Protein AF-A0A956Z1H2-F1 (afdb_monomer)

Radius of gyration: 36.04 Å; Cα contacts (8 Å, |Δi|>4): 258; chains: 1; bounding box: 73×37×108 Å

Solvent-accessible surface area (backbone atoms only — not comparable to full-atom values): 14030 Å² total; per-residue (Å²): 133,57,74,64,59,53,51,44,50,52,55,48,50,52,50,50,52,51,49,53,53,49,46,52,49,52,50,50,54,51,54,49,53,53,50,51,50,49,53,50,49,42,52,53,49,50,50,52,50,59,72,59,38,48,78,48,77,54,76,46,96,95,53,78,76,47,82,44,73,41,69,52,72,61,74,73,61,85,54,89,66,65,45,44,40,30,34,37,52,57,102,65,72,42,82,69,47,63,20,71,95,42,75,89,58,88,68,69,85,50,56,70,61,53,51,49,58,60,73,46,81,88,71,75,72,57,81,43,78,47,79,33,77,56,96,89,40,50,26,44,32,38,39,36,49,48,74,55,94,94,46,43,33,33,42,37,31,35,34,68,38,54,66,58,53,50,52,50,50,52,48,50,51,51,46,52,50,50,48,51,52,50,51,53,49,45,54,53,49,43,53,54,47,49,55,64,67,46,49,62,53,52,51,53,54,51,52,54,51,50,36,68,75,66,71,44,65,84,66,72,82,86,73,99,66,70,88,46,76,65,41,50,51,48,53,54,52,46,56,63,58,74,111

Structure (mmCIF, N/CA/C/O backbone):
data_AF-A0A956Z1H2-F1
#
_entry.id   AF-A0A956Z1H2-F1
#
loop_
_atom_site.group_PDB
_atom_site.id
_atom_site.type_symbol
_atom_site.label_atom_id
_atom_site.label_alt_id
_atom_site.label_comp_id
_atom_site.label_asym_id
_atom_site.label_entity_id
_atom_site.label_seq_id
_atom_site.pdbx_PDB_ins_code
_atom_site.Cartn_x
_atom_site.Cartn_y
_atom_site.Cartn_z
_atom_site.occupancy
_atom_site.B_iso_or_equiv
_atom_site.auth_seq_id
_atom_site.auth_comp_id
_atom_site.auth_asym_id
_atom_site.auth_atom_id
_atom_site.pdbx_PDB_model_num
ATOM 1 N N . MET A 1 1 ? -12.823 -2.300 44.250 1.00 56.06 1 MET A N 1
ATOM 2 C CA . MET A 1 1 ? -13.496 -2.012 42.960 1.00 56.06 1 MET A CA 1
ATOM 3 C C . MET A 1 1 ? -14.914 -2.552 43.020 1.00 56.06 1 MET A C 1
ATOM 5 O O . MET A 1 1 ? -15.086 -3.667 43.495 1.00 56.06 1 MET A O 1
ATOM 9 N N . THR A 1 2 ? -15.917 -1.783 42.592 1.00 77.56 2 THR A N 1
ATOM 10 C CA . THR A 1 2 ? -17.311 -2.257 42.565 1.00 77.56 2 THR A CA 1
ATOM 11 C C . THR A 1 2 ? -17.504 -3.237 41.402 1.00 77.56 2 THR A C 1
ATOM 13 O O . THR A 1 2 ? -16.808 -3.151 40.389 1.00 77.56 2 THR A O 1
ATOM 16 N N . LEU A 1 3 ? -18.450 -4.176 41.512 1.00 72.25 3 LEU A N 1
ATOM 17 C CA . LEU A 1 3 ? -18.758 -5.137 40.437 1.00 72.25 3 LEU A CA 1
ATOM 18 C C . LEU A 1 3 ? -19.025 -4.421 39.094 1.00 72.25 3 LEU A C 1
ATOM 20 O O . LEU A 1 3 ? -18.610 -4.866 38.025 1.00 72.25 3 LEU A O 1
ATOM 24 N N . ARG A 1 4 ? -19.636 -3.234 39.193 1.00 71.38 4 ARG A N 1
ATOM 25 C CA . ARG A 1 4 ? -19.956 -2.319 38.095 1.00 71.38 4 ARG A CA 1
ATOM 26 C C . ARG A 1 4 ? -18.719 -1.876 37.311 1.00 71.38 4 ARG A C 1
ATOM 28 O O . ARG A 1 4 ? -18.712 -1.975 36.089 1.00 71.38 4 ARG A O 1
ATOM 35 N N . SER A 1 5 ? -17.666 -1.415 37.993 1.00 72.25 5 SER A N 1
ATOM 36 C CA . SER A 1 5 ? -16.444 -0.949 37.321 1.00 72.25 5 SER A CA 1
ATOM 37 C C . SER A 1 5 ? -15.698 -2.098 36.644 1.00 72.25 5 SER A C 1
ATOM 39 O O . SER A 1 5 ? -15.102 -1.906 35.590 1.00 72.25 5 SER A O 1
ATOM 41 N N . LYS A 1 6 ? -15.763 -3.303 37.227 1.00 81.25 6 LYS A N 1
ATOM 42 C CA . LYS A 1 6 ? -15.139 -4.505 36.666 1.00 81.25 6 LYS A CA 1
ATOM 43 C C . LYS A 1 6 ? -15.794 -4.895 35.336 1.00 81.25 6 LYS A C 1
ATOM 45 O O . LYS A 1 6 ? -15.082 -5.122 34.367 1.00 81.25 6 LYS A O 1
ATOM 50 N N . LEU A 1 7 ? -17.128 -4.890 35.265 1.00 80.00 7 LEU A N 1
ATOM 51 C CA . LEU A 1 7 ? -17.871 -5.174 34.029 1.00 80.00 7 LEU A CA 1
ATOM 52 C C . LEU A 1 7 ? -17.575 -4.144 32.931 1.00 80.00 7 LEU A C 1
ATOM 54 O O . LEU A 1 7 ? -17.239 -4.531 31.816 1.00 80.00 7 LEU A O 1
ATOM 58 N N . VAL A 1 8 ? -17.625 -2.844 33.249 1.00 83.19 8 VAL A N 1
ATOM 59 C CA . VAL A 1 8 ? -17.324 -1.774 32.276 1.00 83.19 8 VAL A CA 1
ATOM 60 C C . VAL A 1 8 ? -15.917 -1.935 31.694 1.00 83.19 8 VAL A C 1
ATOM 62 O O . VAL A 1 8 ? -15.740 -1.802 30.483 1.00 83.19 8 VAL A O 1
ATOM 65 N N . LEU A 1 9 ? -14.930 -2.249 32.541 1.00 84.31 9 LEU A N 1
ATOM 66 C CA . LEU A 1 9 ? -13.537 -2.409 32.127 1.00 84.31 9 LEU A CA 1
ATOM 67 C C . LEU A 1 9 ? -13.341 -3.648 31.243 1.00 84.31 9 LEU A C 1
ATOM 69 O O . LEU A 1 9 ? -12.683 -3.545 30.213 1.00 84.31 9 LEU A O 1
ATOM 73 N N . TRP A 1 10 ? -13.961 -4.783 31.584 1.00 87.75 10 TRP A N 1
ATOM 74 C CA . TRP A 1 10 ? -13.905 -5.995 30.756 1.00 87.75 10 TRP A CA 1
ATOM 75 C C . TRP A 1 10 ? -14.553 -5.798 29.384 1.00 87.75 10 TRP A C 1
ATOM 77 O O . TRP A 1 10 ? -13.929 -6.113 28.375 1.00 87.75 10 TRP A O 1
ATOM 87 N N . TYR A 1 11 ? -15.766 -5.238 29.325 1.00 87.00 11 TYR A N 1
ATOM 88 C CA . TYR A 1 11 ? -16.456 -5.028 28.048 1.00 87.00 11 TYR A CA 1
ATOM 89 C C . TYR A 1 11 ? -15.761 -3.983 27.173 1.00 87.00 11 TYR A C 1
ATOM 91 O O . TYR A 1 11 ? -15.594 -4.204 25.975 1.00 87.00 11 TYR A O 1
ATOM 99 N N . SER A 1 12 ? -15.298 -2.876 27.761 1.00 88.56 12 SER A N 1
ATOM 100 C CA . SER A 1 12 ? -14.571 -1.847 27.005 1.00 88.56 12 SER A CA 1
ATOM 101 C C . SER A 1 12 ? -13.202 -2.350 26.543 1.00 88.56 12 SER A C 1
ATOM 103 O O . SER A 1 12 ? -12.781 -2.036 25.435 1.00 88.56 12 SER A O 1
ATOM 105 N N . GLY A 1 13 ? -12.520 -3.159 27.362 1.00 91.12 13 GLY A N 1
ATOM 106 C CA . GLY A 1 13 ? -11.261 -3.803 26.988 1.00 91.12 13 GLY A CA 1
ATOM 107 C C . GLY A 1 13 ? -11.437 -4.804 25.847 1.00 91.12 13 GLY A C 1
ATOM 108 O O . GLY A 1 13 ? -10.674 -4.768 24.884 1.00 91.12 13 GLY A O 1
ATOM 109 N N . LEU A 1 14 ? -12.476 -5.644 25.911 1.00 93.75 14 LEU A N 1
ATOM 110 C CA . LEU A 1 14 ? -12.822 -6.580 24.840 1.00 93.75 14 LEU A CA 1
ATOM 111 C C . LEU A 1 14 ? -13.121 -5.839 23.530 1.00 93.75 14 LEU A C 1
ATOM 113 O O . LEU A 1 14 ? -12.560 -6.184 22.493 1.00 93.75 14 LEU A O 1
ATOM 117 N N . LEU A 1 15 ? -13.958 -4.797 23.582 1.00 94.56 15 LEU A N 1
ATOM 118 C CA . LEU A 1 15 ? -14.265 -3.975 22.413 1.00 94.56 15 LEU A CA 1
ATOM 119 C C . LEU A 1 15 ? -13.005 -3.311 21.850 1.00 94.56 15 LEU A C 1
ATOM 121 O O . LEU A 1 15 ? -12.780 -3.369 20.646 1.00 94.56 15 LEU A O 1
ATOM 125 N N . GLY A 1 16 ? -12.169 -2.719 22.707 1.00 95.81 16 GLY A N 1
ATOM 126 C CA . GLY A 1 16 ? -10.906 -2.108 22.295 1.00 95.81 16 GLY A CA 1
ATOM 127 C C . GLY A 1 16 ? -9.989 -3.103 21.583 1.00 95.81 16 GLY A C 1
ATOM 128 O O . GLY A 1 16 ? -9.445 -2.788 20.527 1.00 95.81 16 GLY A O 1
ATOM 129 N N . GLY A 1 17 ? -9.881 -4.330 22.100 1.00 97.19 17 GLY A N 1
ATOM 130 C CA . GLY A 1 17 ? -9.132 -5.408 21.452 1.00 97.19 17 GLY A CA 1
ATOM 131 C C . GLY A 1 17 ? -9.688 -5.776 20.074 1.00 97.19 17 GLY A C 1
ATOM 132 O O . GLY A 1 17 ? -8.929 -5.862 19.109 1.00 97.19 17 GLY A O 1
ATOM 133 N N . ILE A 1 18 ? -11.012 -5.928 19.957 1.00 97.25 18 ILE A N 1
ATOM 134 C CA . ILE A 1 18 ? -11.685 -6.216 18.680 1.00 97.25 18 ILE A CA 1
ATOM 135 C C . ILE A 1 18 ? -11.454 -5.085 17.672 1.00 97.25 18 ILE A C 1
ATOM 137 O O . ILE A 1 18 ? -11.153 -5.356 16.513 1.00 97.25 18 ILE A O 1
ATOM 141 N N . LEU A 1 19 ? -11.554 -3.826 18.104 1.00 97.50 19 LEU A N 1
ATOM 142 C CA . LEU A 1 19 ? -11.350 -2.657 17.250 1.00 97.50 19 LEU A CA 1
ATOM 143 C C . LEU A 1 19 ? -9.913 -2.554 16.734 1.00 97.50 19 LEU A C 1
ATOM 145 O O . LEU A 1 19 ? -9.719 -2.276 15.554 1.00 97.50 19 LEU A O 1
ATOM 149 N N . ILE A 1 20 ? -8.917 -2.813 17.585 1.00 98.00 20 ILE A N 1
ATOM 150 C CA . ILE A 1 20 ? -7.505 -2.822 17.178 1.00 98.00 20 ILE A CA 1
ATOM 151 C C . ILE A 1 20 ? -7.253 -3.932 16.156 1.00 98.00 20 ILE A C 1
ATOM 153 O O . ILE A 1 20 ? -6.635 -3.680 15.122 1.00 98.00 20 ILE A O 1
ATOM 157 N N . LEU A 1 21 ? -7.758 -5.142 16.417 1.00 98.19 21 LEU A N 1
ATOM 158 C CA . LEU A 1 21 ? -7.624 -6.270 15.497 1.00 98.19 21 LEU A CA 1
ATOM 159 C C . LEU A 1 21 ? -8.287 -5.952 14.155 1.00 98.19 21 LEU A C 1
ATOM 161 O O . LEU A 1 21 ? -7.656 -6.087 13.109 1.00 98.19 21 LEU A O 1
ATOM 165 N N . PHE A 1 22 ? -9.536 -5.487 14.183 1.00 97.94 22 PHE A N 1
ATOM 166 C CA . PHE A 1 22 ? -10.294 -5.160 12.981 1.00 97.94 22 PHE A CA 1
ATOM 167 C C . PHE A 1 22 ? -9.656 -4.011 12.193 1.00 97.94 22 PHE A C 1
ATOM 169 O O . PHE A 1 22 ? -9.481 -4.125 10.984 1.00 97.94 22 PHE A O 1
ATOM 176 N N . GLY A 1 23 ? -9.254 -2.928 12.863 1.00 97.88 23 GLY A N 1
ATOM 177 C CA . GLY A 1 23 ? -8.585 -1.790 12.235 1.00 97.88 23 GLY A CA 1
ATOM 178 C C . GLY A 1 23 ? -7.240 -2.171 11.616 1.00 97.88 23 GLY A C 1
ATOM 179 O O . GLY A 1 23 ? -6.954 -1.787 10.483 1.00 97.88 23 GLY A O 1
ATOM 180 N N . GLY A 1 24 ? -6.442 -2.981 12.318 1.00 98.12 24 GLY A N 1
ATOM 181 C CA . GLY A 1 24 ? -5.181 -3.512 11.800 1.00 98.12 24 GLY A CA 1
ATOM 182 C C . GLY A 1 24 ? -5.380 -4.416 10.582 1.00 98.12 24 GLY A C 1
ATOM 183 O O . GLY A 1 24 ? -4.691 -4.247 9.576 1.00 98.12 24 GLY A O 1
ATOM 184 N N . ALA A 1 25 ? -6.359 -5.325 10.636 1.00 98.12 25 ALA A N 1
ATOM 185 C CA . ALA A 1 25 ? -6.706 -6.198 9.517 1.00 98.12 25 ALA A CA 1
ATOM 186 C C . ALA A 1 25 ? -7.198 -5.395 8.304 1.00 98.12 25 ALA A C 1
ATOM 188 O O . ALA A 1 25 ? -6.710 -5.602 7.195 1.00 98.12 25 ALA A O 1
ATOM 189 N N . LEU A 1 26 ? -8.104 -4.435 8.513 1.00 97.12 26 LEU A N 1
ATOM 190 C CA . LEU A 1 26 ? -8.623 -3.564 7.460 1.00 97.12 26 LEU A CA 1
ATOM 191 C C . LEU A 1 26 ? -7.498 -2.771 6.783 1.00 97.12 26 LEU A C 1
ATOM 193 O O . LEU A 1 26 ? -7.420 -2.745 5.554 1.00 97.12 26 LEU A O 1
ATOM 197 N N . TYR A 1 27 ? -6.608 -2.163 7.571 1.00 97.69 27 TYR A N 1
ATOM 198 C CA . TYR A 1 27 ? -5.439 -1.451 7.056 1.00 97.69 27 TYR A CA 1
ATOM 199 C C . TYR A 1 27 ? -4.524 -2.374 6.242 1.00 97.69 27 TYR A C 1
ATOM 201 O O . TYR A 1 27 ? -4.168 -2.048 5.109 1.00 97.69 27 TYR A O 1
ATOM 209 N N . GLY A 1 28 ? -4.171 -3.536 6.801 1.00 97.50 28 GLY A N 1
ATOM 210 C CA . GLY A 1 28 ? -3.273 -4.498 6.168 1.00 97.50 28 GLY A CA 1
ATOM 211 C C . GLY A 1 28 ? -3.820 -5.028 4.846 1.00 97.50 28 GLY A C 1
ATOM 212 O O . GLY A 1 28 ? -3.126 -4.962 3.834 1.00 97.50 28 GLY A O 1
ATOM 213 N N . VAL A 1 29 ? -5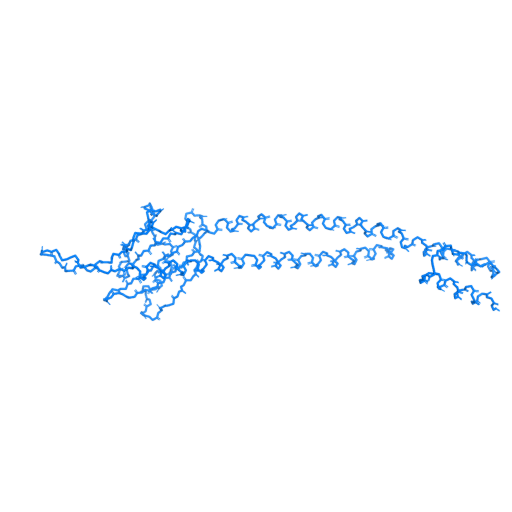.078 -5.480 4.831 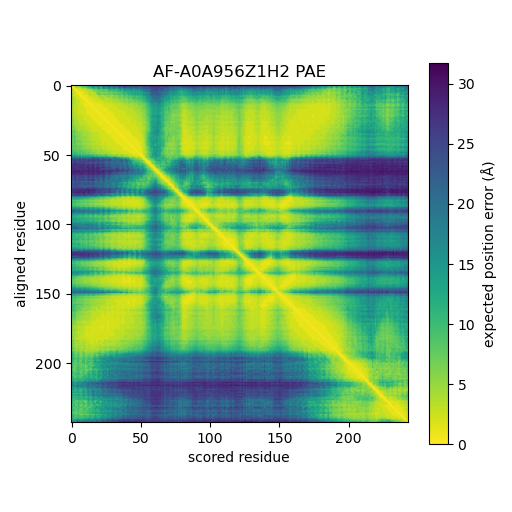1.00 98.00 29 VAL A N 1
ATOM 214 C CA . VAL A 1 29 ? -5.748 -5.996 3.626 1.00 98.00 29 VAL A CA 1
ATOM 215 C C . VAL A 1 29 ? -5.861 -4.916 2.556 1.00 98.00 29 VAL A C 1
ATOM 217 O O . VAL A 1 29 ? -5.561 -5.179 1.395 1.00 98.00 29 VAL A O 1
ATOM 220 N N . THR A 1 30 ? -6.236 -3.689 2.931 1.00 96.88 30 THR A N 1
ATOM 221 C CA . THR A 1 30 ? -6.356 -2.581 1.971 1.00 96.88 30 THR A CA 1
ATOM 222 C C . THR A 1 30 ? -5.002 -2.236 1.357 1.00 96.88 30 THR A C 1
ATOM 224 O O . THR A 1 30 ? -4.884 -2.129 0.138 1.00 96.88 30 THR A O 1
ATOM 227 N N . ARG A 1 31 ? -3.955 -2.099 2.182 1.00 95.75 31 ARG A N 1
ATOM 228 C CA . ARG A 1 31 ? -2.601 -1.793 1.701 1.00 95.75 31 ARG A CA 1
ATOM 229 C C . ARG A 1 31 ? -2.059 -2.909 0.810 1.00 95.75 31 ARG A C 1
ATOM 231 O O . ARG A 1 31 ? -1.483 -2.615 -0.232 1.00 95.75 31 ARG A O 1
ATOM 238 N N . TRP A 1 32 ? -2.278 -4.164 1.196 1.00 96.12 32 TRP A N 1
ATOM 239 C CA . TRP A 1 32 ? -1.907 -5.328 0.396 1.00 96.12 32 TRP A CA 1
ATOM 240 C C . TRP A 1 32 ? -2.623 -5.334 -0.961 1.00 96.12 32 TRP A C 1
ATOM 242 O O . TRP A 1 32 ? -1.968 -5.437 -1.992 1.00 96.12 32 TRP A O 1
ATOM 252 N N . ALA A 1 33 ? -3.941 -5.116 -0.988 1.00 96.50 33 ALA A N 1
ATOM 253 C CA . ALA A 1 33 ? -4.714 -5.067 -2.228 1.00 96.50 33 ALA A CA 1
ATOM 254 C C . ALA A 1 33 ? -4.248 -3.943 -3.172 1.00 96.50 33 ALA A C 1
ATOM 256 O O . ALA A 1 33 ? -4.142 -4.155 -4.381 1.00 96.50 33 ALA A O 1
ATOM 257 N N . LEU A 1 34 ? -3.927 -2.761 -2.630 1.00 94.75 34 LEU A N 1
ATOM 258 C CA . LEU A 1 34 ? -3.407 -1.636 -3.414 1.00 94.75 34 LEU A CA 1
ATOM 259 C C . LEU A 1 34 ? -2.033 -1.940 -4.025 1.00 94.75 34 LEU A C 1
ATOM 261 O O . LEU A 1 34 ? -1.823 -1.653 -5.201 1.00 94.75 34 LEU A O 1
ATOM 265 N N . ILE A 1 35 ? -1.118 -2.541 -3.258 1.00 94.00 35 ILE A N 1
ATOM 266 C CA . ILE A 1 35 ? 0.212 -2.922 -3.761 1.00 94.00 35 ILE A CA 1
ATOM 267 C C . ILE A 1 35 ? 0.085 -4.015 -4.825 1.00 94.00 35 ILE A C 1
ATOM 269 O O . ILE A 1 35 ? 0.668 -3.885 -5.893 1.00 94.00 35 ILE A O 1
ATOM 273 N N . ASN A 1 36 ? -0.748 -5.033 -4.601 1.00 95.62 36 ASN A N 1
ATOM 274 C CA . ASN A 1 36 ? -0.989 -6.076 -5.600 1.00 95.62 36 ASN A CA 1
ATOM 275 C C . ASN A 1 36 ? -1.586 -5.519 -6.901 1.00 95.62 36 ASN A C 1
ATOM 277 O O . ASN A 1 36 ? -1.250 -5.989 -7.987 1.00 95.62 36 ASN A O 1
ATOM 281 N N . THR A 1 37 ? -2.460 -4.514 -6.802 1.00 94.00 37 THR A N 1
ATOM 282 C CA . THR A 1 37 ? -3.019 -3.828 -7.976 1.00 94.00 37 THR A CA 1
ATOM 283 C C . THR A 1 37 ? -1.921 -3.104 -8.753 1.00 94.00 37 THR A C 1
ATOM 285 O O . THR A 1 37 ? -1.866 -3.204 -9.978 1.00 94.00 37 THR A O 1
ATOM 288 N N . VAL A 1 38 ? -1.018 -2.414 -8.049 1.00 93.19 38 VAL A N 1
ATOM 289 C CA . VAL A 1 38 ? 0.160 -1.779 -8.653 1.00 93.19 38 VAL A CA 1
ATOM 290 C C . VAL A 1 38 ? 1.056 -2.809 -9.332 1.00 93.19 38 VAL A C 1
ATOM 292 O O . VAL A 1 38 ? 1.392 -2.625 -10.497 1.00 93.19 38 VAL A O 1
ATOM 295 N N . ASP A 1 39 ? 1.402 -3.891 -8.641 1.00 94.94 39 ASP A N 1
ATOM 296 C CA . ASP A 1 39 ? 2.284 -4.935 -9.166 1.00 94.94 39 ASP A CA 1
ATOM 297 C C . ASP A 1 39 ? 1.709 -5.540 -10.448 1.00 94.94 39 ASP A C 1
ATOM 299 O O . ASP A 1 39 ? 2.402 -5.626 -11.458 1.00 94.94 39 ASP A O 1
ATOM 303 N N . THR A 1 40 ? 0.410 -5.854 -10.441 1.00 93.56 40 THR A N 1
ATOM 304 C CA . THR A 1 40 ? -0.304 -6.355 -11.625 1.00 93.56 40 THR A CA 1
ATOM 305 C C . THR A 1 40 ? -0.265 -5.335 -12.764 1.00 93.56 40 THR A C 1
ATOM 307 O O . THR A 1 40 ? 0.057 -5.686 -13.894 1.00 93.56 40 THR A O 1
ATOM 310 N N . THR A 1 41 ? -0.502 -4.054 -12.464 1.00 90.44 41 THR A N 1
ATOM 311 C CA . THR A 1 41 ? -0.463 -2.977 -13.466 1.00 90.44 41 THR A CA 1
ATOM 312 C C . THR A 1 41 ? 0.929 -2.833 -14.089 1.00 90.44 41 THR A C 1
ATOM 314 O O . THR A 1 41 ? 1.046 -2.635 -15.298 1.00 90.44 41 THR A O 1
ATOM 317 N N . LEU A 1 42 ? 1.996 -2.929 -13.288 1.00 91.62 42 LEU A N 1
ATOM 318 C CA . LEU A 1 42 ? 3.374 -2.861 -13.783 1.00 91.62 42 LEU A CA 1
ATOM 319 C C . LEU A 1 42 ? 3.694 -4.052 -14.692 1.00 91.62 42 LEU A C 1
ATOM 321 O O . LEU A 1 42 ? 4.249 -3.848 -15.771 1.00 91.62 42 LEU A O 1
ATOM 325 N N . ILE A 1 43 ? 3.307 -5.264 -14.284 1.00 92.38 43 ILE A N 1
ATOM 326 C CA . ILE A 1 43 ? 3.490 -6.499 -15.060 1.00 92.38 43 ILE A CA 1
ATOM 327 C C . ILE A 1 43 ? 2.772 -6.395 -16.407 1.00 92.38 43 ILE A C 1
ATOM 329 O O . ILE A 1 43 ? 3.411 -6.545 -17.447 1.00 92.38 43 ILE A O 1
ATOM 333 N N . GLU A 1 44 ? 1.484 -6.042 -16.401 1.00 89.12 44 GLU A N 1
ATOM 334 C CA . GLU A 1 44 ? 0.687 -5.862 -17.620 1.00 89.12 44 GLU A CA 1
ATOM 335 C C . GLU A 1 44 ? 1.269 -4.768 -18.525 1.00 89.12 44 GLU A C 1
ATOM 337 O O . GLU A 1 44 ? 1.331 -4.927 -19.745 1.00 89.12 44 GLU A O 1
ATOM 342 N N . THR A 1 45 ? 1.754 -3.666 -17.943 1.00 86.25 45 THR A N 1
ATOM 343 C CA . THR A 1 45 ? 2.398 -2.588 -18.708 1.00 86.25 45 THR A CA 1
ATOM 344 C C . THR A 1 45 ? 3.652 -3.100 -19.412 1.00 86.25 45 THR A C 1
ATOM 346 O O . THR A 1 45 ? 3.827 -2.856 -20.606 1.00 86.25 45 THR A O 1
ATOM 349 N N . VAL A 1 46 ? 4.517 -3.830 -18.704 1.00 87.94 46 VAL A N 1
ATOM 350 C CA . VAL A 1 46 ? 5.733 -4.405 -19.291 1.00 87.94 46 VAL A CA 1
ATOM 351 C C . VAL A 1 46 ? 5.395 -5.455 -20.349 1.00 87.94 46 VAL A C 1
ATOM 353 O O . VAL A 1 46 ? 6.025 -5.453 -21.405 1.00 87.94 46 VAL A O 1
ATOM 356 N N . ASP A 1 47 ? 4.383 -6.299 -20.129 1.00 88.50 47 ASP A N 1
ATOM 357 C CA . ASP A 1 47 ? 3.900 -7.257 -21.130 1.00 88.50 47 ASP A CA 1
ATOM 358 C C . ASP A 1 47 ? 3.483 -6.554 -22.424 1.00 88.50 47 ASP A C 1
ATOM 360 O O . ASP A 1 47 ? 3.919 -6.941 -23.508 1.00 88.50 47 ASP A O 1
ATOM 364 N N . VAL A 1 48 ? 2.697 -5.480 -22.326 1.00 82.56 48 VAL A N 1
ATOM 365 C CA . VAL A 1 48 ? 2.258 -4.696 -23.489 1.00 82.56 48 VAL A CA 1
ATOM 366 C C . VAL A 1 48 ? 3.439 -4.005 -24.176 1.00 82.56 48 VAL A C 1
ATOM 368 O O . VAL A 1 48 ? 3.491 -3.987 -25.409 1.00 82.56 48 VAL A O 1
ATOM 371 N N . VAL A 1 49 ? 4.397 -3.453 -23.419 1.00 81.56 49 VAL A N 1
ATOM 372 C CA . VAL A 1 49 ? 5.616 -2.836 -23.978 1.00 81.56 49 VAL A CA 1
ATOM 373 C C . VAL A 1 49 ? 6.429 -3.866 -24.757 1.00 81.56 49 VAL A C 1
ATOM 375 O O . VAL A 1 49 ? 6.832 -3.586 -25.884 1.00 81.56 49 VAL A O 1
ATOM 378 N N . LEU A 1 50 ? 6.640 -5.057 -24.195 1.00 83.69 50 LEU A N 1
ATOM 379 C CA . LEU A 1 50 ? 7.421 -6.113 -24.834 1.00 83.69 50 LEU A CA 1
ATOM 380 C C . LEU A 1 50 ? 6.703 -6.704 -26.052 1.00 83.69 50 LEU A C 1
ATOM 382 O O . LEU A 1 50 ? 7.331 -6.860 -27.097 1.00 83.69 50 LEU A O 1
ATOM 386 N N . GLN A 1 51 ? 5.395 -6.966 -25.970 1.00 81.62 51 GLN A N 1
ATOM 387 C CA . GLN A 1 51 ? 4.612 -7.519 -27.085 1.00 81.62 51 GLN A CA 1
ATOM 388 C C . GLN A 1 51 ? 4.509 -6.564 -28.282 1.00 81.62 51 GLN A C 1
ATOM 390 O O . GLN A 1 51 ? 4.481 -7.018 -29.423 1.00 81.62 51 GLN A O 1
ATOM 395 N N . ASN A 1 52 ? 4.465 -5.250 -28.034 1.00 74.25 52 ASN A N 1
ATOM 396 C CA . ASN A 1 52 ? 4.399 -4.232 -29.089 1.00 74.25 52 ASN A CA 1
ATOM 397 C C . ASN A 1 52 ? 5.772 -3.660 -29.475 1.00 74.25 52 ASN A C 1
ATOM 399 O O . ASN A 1 52 ? 5.853 -2.773 -30.327 1.00 74.25 52 ASN A O 1
ATOM 403 N N . SER A 1 53 ? 6.853 -4.141 -28.857 1.00 68.31 53 SER A N 1
ATOM 404 C CA . SER A 1 53 ? 8.213 -3.800 -29.267 1.00 68.31 53 SER A CA 1
ATOM 405 C C . SER A 1 53 ? 8.607 -4.593 -30.515 1.00 68.31 53 SER A C 1
ATOM 407 O O . SER A 1 53 ? 8.317 -5.781 -30.643 1.00 68.31 53 SER A O 1
ATOM 409 N N . GLY A 1 54 ? 9.269 -3.932 -31.464 1.00 57.69 54 GLY A N 1
ATOM 410 C CA . GLY A 1 54 ? 9.767 -4.562 -32.687 1.00 57.69 54 GLY A CA 1
ATOM 411 C C . GLY A 1 54 ? 11.143 -4.021 -33.051 1.00 57.69 54 GLY A C 1
ATOM 412 O O . GLY A 1 54 ? 11.428 -2.841 -32.842 1.00 57.69 54 GLY A O 1
ATOM 413 N N . ALA A 1 55 ? 12.029 -4.858 -33.593 1.00 50.72 55 ALA A N 1
ATOM 414 C CA . ALA A 1 55 ? 13.312 -4.372 -34.089 1.00 50.72 55 ALA A CA 1
ATOM 415 C C . ALA A 1 55 ? 13.213 -3.839 -35.511 1.00 50.72 55 ALA A C 1
ATOM 417 O O . ALA A 1 55 ? 12.505 -4.371 -36.365 1.00 50.72 55 ALA A O 1
ATOM 418 N N . TYR A 1 56 ? 13.992 -2.795 -35.760 1.00 45.78 56 TYR A N 1
ATOM 419 C CA . TYR A 1 56 ? 14.247 -2.272 -37.087 1.00 45.78 56 TYR A CA 1
ATOM 420 C C . TYR A 1 56 ? 15.754 -2.182 -37.270 1.00 45.78 56 TYR A C 1
ATOM 422 O O . TYR A 1 56 ? 16.499 -1.757 -36.387 1.00 45.78 56 TYR A O 1
ATOM 430 N N . ILE A 1 57 ? 16.213 -2.618 -38.433 1.00 42.47 57 ILE A N 1
ATOM 431 C CA . ILE A 1 57 ? 17.625 -2.582 -38.777 1.00 42.47 57 ILE A CA 1
ATOM 432 C C . ILE A 1 57 ? 17.900 -1.205 -39.374 1.00 42.47 57 ILE A C 1
ATOM 434 O O . ILE A 1 57 ? 17.401 -0.888 -40.456 1.00 42.47 57 ILE A O 1
ATOM 438 N N . ARG A 1 58 ? 18.699 -0.377 -38.691 1.00 41.28 58 ARG A N 1
ATOM 439 C CA . ARG A 1 58 ? 19.211 0.860 -39.288 1.00 41.28 58 ARG A CA 1
ATOM 440 C C . ARG A 1 58 ? 20.506 0.537 -40.026 1.00 41.28 58 ARG A C 1
ATOM 442 O O . ARG A 1 58 ? 21.598 0.724 -39.505 1.00 41.28 58 ARG A O 1
ATOM 449 N N . ALA A 1 59 ? 20.380 0.034 -41.250 1.00 38.25 59 ALA A N 1
ATOM 450 C CA . ALA A 1 59 ? 21.531 -0.118 -42.131 1.00 38.25 59 ALA A CA 1
ATOM 451 C C . ALA A 1 59 ? 21.962 1.273 -42.621 1.00 38.25 59 ALA A C 1
ATOM 453 O O . ALA A 1 59 ? 21.277 1.898 -43.432 1.00 38.25 59 ALA A O 1
ATOM 454 N N . GLN A 1 60 ? 23.077 1.780 -42.098 1.00 48.66 60 GLN A N 1
ATOM 455 C CA . GLN A 1 60 ? 23.699 3.010 -42.574 1.00 48.66 60 GLN A CA 1
ATOM 456 C C . GLN A 1 60 ? 24.900 2.624 -43.441 1.00 48.66 60 GLN A C 1
ATOM 458 O O . GLN A 1 60 ? 25.800 1.921 -42.986 1.00 48.66 60 GLN A O 1
ATOM 463 N N . PHE A 1 61 ? 24.889 3.029 -44.714 1.00 37.03 61 PHE A N 1
ATOM 464 C CA . PHE A 1 61 ? 25.974 2.725 -45.651 1.00 37.03 61 PHE A CA 1
ATOM 465 C C . PHE A 1 61 ? 27.320 3.196 -45.070 1.00 37.03 61 PHE A C 1
ATOM 467 O O . PHE A 1 61 ? 27.492 4.384 -44.807 1.00 37.03 61 PHE A O 1
ATOM 474 N N . GLY A 1 62 ? 28.258 2.264 -44.865 1.00 52.94 62 GLY A N 1
ATOM 475 C CA . GLY A 1 62 ? 29.603 2.542 -44.342 1.00 52.94 62 GLY A CA 1
ATOM 476 C C . GLY A 1 62 ? 29.777 2.448 -42.818 1.00 52.94 62 GLY A C 1
ATOM 477 O O . GLY A 1 62 ? 30.895 2.643 -42.349 1.00 52.94 62 GLY A O 1
ATOM 478 N N . ALA A 1 63 ? 28.730 2.121 -42.052 1.00 52.28 63 ALA A N 1
ATOM 479 C CA . ALA A 1 63 ? 28.803 1.868 -40.608 1.00 52.28 63 ALA A CA 1
ATOM 480 C C . ALA A 1 63 ? 28.411 0.411 -40.274 1.00 52.28 63 ALA A C 1
ATOM 482 O O . ALA A 1 63 ? 27.731 -0.236 -41.079 1.00 52.28 63 ALA A O 1
ATOM 483 N N . PRO A 1 64 ? 28.816 -0.130 -39.106 1.00 51.50 64 PRO A N 1
ATOM 484 C CA . PRO A 1 64 ? 28.322 -1.420 -38.634 1.00 51.50 64 PRO A CA 1
ATOM 485 C C . PRO A 1 64 ? 26.791 -1.417 -38.580 1.00 51.50 64 PRO A C 1
ATOM 487 O O . PRO A 1 64 ? 26.168 -0.402 -38.271 1.00 51.50 64 PRO A O 1
ATOM 490 N N . THR A 1 65 ? 26.173 -2.557 -38.887 1.00 49.75 65 THR A N 1
ATOM 491 C CA . THR A 1 65 ? 24.719 -2.705 -38.761 1.00 49.75 65 THR A CA 1
ATOM 492 C C . THR A 1 65 ? 24.344 -2.648 -37.280 1.00 49.75 65 THR A C 1
ATOM 494 O O . THR A 1 65 ? 24.563 -3.614 -36.555 1.00 49.75 65 THR A O 1
ATOM 497 N N . GLU A 1 66 ? 23.798 -1.520 -36.825 1.00 52.53 66 GLU A N 1
ATOM 498 C CA . GLU A 1 66 ? 23.281 -1.381 -35.462 1.00 52.53 66 GLU A CA 1
ATOM 499 C C . GLU A 1 66 ? 21.838 -1.895 -35.400 1.00 52.53 66 GLU A C 1
ATOM 501 O O . GLU A 1 66 ? 20.928 -1.361 -36.048 1.00 52.53 66 GLU A O 1
ATOM 506 N N . VAL A 1 67 ? 21.619 -2.941 -34.603 1.00 52.91 67 VAL A N 1
ATOM 507 C CA . VAL A 1 67 ? 20.277 -3.416 -34.256 1.00 52.91 67 VAL A CA 1
ATOM 508 C C . VAL A 1 67 ? 19.759 -2.522 -33.137 1.00 52.91 67 VAL A C 1
ATOM 510 O O . VAL A 1 67 ? 20.199 -2.642 -32.000 1.00 52.91 67 VAL A O 1
ATOM 513 N N . ARG A 1 68 ? 18.828 -1.615 -33.449 1.00 57.22 68 ARG A N 1
ATOM 514 C CA . ARG A 1 68 ? 18.141 -0.814 -32.429 1.00 57.22 68 ARG A CA 1
ATOM 515 C C . ARG A 1 68 ? 16.714 -1.309 -32.247 1.00 57.22 68 ARG A C 1
ATOM 517 O O . ARG A 1 68 ? 16.006 -1.621 -33.206 1.00 57.22 68 ARG A O 1
ATOM 524 N N . MET A 1 69 ? 16.280 -1.357 -30.996 1.00 57.47 69 MET A N 1
ATOM 525 C CA . MET A 1 69 ? 14.901 -1.678 -30.655 1.00 57.47 69 MET A CA 1
ATOM 526 C C . MET A 1 69 ? 14.016 -0.458 -30.919 1.00 57.47 69 MET A C 1
ATOM 528 O O . MET A 1 69 ? 14.328 0.641 -30.456 1.00 57.47 69 MET A O 1
ATOM 532 N N . ARG A 1 70 ? 12.911 -0.620 -31.661 1.00 61.44 70 ARG A N 1
ATOM 533 C CA . ARG A 1 70 ? 11.843 0.387 -31.658 1.00 61.44 70 ARG A CA 1
ATOM 534 C C . ARG A 1 70 ? 10.910 0.027 -30.528 1.00 61.44 70 ARG A C 1
ATOM 536 O O . ARG A 1 70 ? 10.192 -0.969 -30.595 1.00 61.44 70 ARG A O 1
ATOM 543 N N . LEU A 1 71 ? 10.931 0.852 -29.499 1.00 61.62 71 LEU A N 1
ATOM 544 C CA . LEU A 1 71 ? 9.889 0.804 -28.497 1.00 61.62 71 LEU A CA 1
ATOM 545 C C . LEU A 1 71 ? 8.605 1.382 -29.106 1.00 61.62 71 LEU A C 1
ATOM 547 O O . LEU A 1 71 ? 8.693 2.290 -29.945 1.00 61.62 71 LEU A O 1
ATOM 551 N N . PRO A 1 72 ? 7.422 0.868 -28.727 1.00 59.47 72 PRO A N 1
ATOM 552 C CA . PRO A 1 72 ? 6.173 1.561 -29.020 1.00 59.47 72 PRO A CA 1
ATOM 553 C C . PRO A 1 72 ? 6.236 2.982 -28.444 1.00 59.47 72 PRO A C 1
ATOM 555 O O . PRO A 1 72 ? 7.066 3.266 -27.580 1.00 59.47 72 PRO A O 1
ATOM 558 N N . GLU A 1 73 ? 5.379 3.894 -28.907 1.00 57.28 73 GLU A N 1
ATOM 559 C CA . GLU A 1 73 ? 5.290 5.215 -28.281 1.00 57.28 73 GLU A CA 1
ATOM 560 C C . GLU A 1 73 ? 4.929 5.034 -26.803 1.00 57.28 73 GLU A C 1
ATOM 562 O O . GLU A 1 73 ? 3.801 4.699 -26.447 1.00 57.28 73 GLU A O 1
ATOM 567 N N . LEU A 1 74 ? 5.921 5.245 -25.939 1.00 57.09 74 LEU A N 1
ATOM 568 C CA . LEU A 1 74 ? 5.810 5.094 -24.491 1.00 57.09 74 LEU A CA 1
ATOM 569 C C . LEU A 1 74 ? 4.849 6.140 -23.876 1.00 57.09 74 LEU A C 1
ATOM 571 O O . LEU A 1 74 ? 4.512 6.049 -22.702 1.00 57.09 74 LEU A O 1
ATOM 575 N N . ASP A 1 75 ? 4.361 7.089 -24.682 1.00 54.50 75 ASP A N 1
ATOM 576 C CA . ASP A 1 75 ? 3.312 8.064 -24.352 1.00 54.50 75 ASP A CA 1
ATOM 577 C C . ASP A 1 75 ? 1.873 7.541 -24.547 1.00 54.50 75 ASP A C 1
ATOM 579 O O . ASP A 1 75 ? 0.930 8.148 -24.040 1.00 54.50 75 ASP A O 1
ATOM 583 N N . LEU A 1 76 ? 1.661 6.418 -25.251 1.00 46.69 76 LEU A N 1
ATOM 584 C CA . LEU A 1 76 ? 0.315 5.868 -25.508 1.00 46.69 76 LEU A CA 1
ATOM 585 C C . LEU A 1 76 ? -0.284 5.114 -24.306 1.00 46.69 76 LEU A C 1
ATOM 587 O O . LEU A 1 76 ? -1.458 4.728 -24.329 1.00 46.69 76 LEU A O 1
ATOM 591 N N . PHE A 1 77 ? 0.489 4.920 -23.237 1.00 51.12 77 PHE A N 1
ATOM 592 C CA . PHE A 1 77 ? 0.051 4.229 -22.031 1.00 51.12 77 PHE A CA 1
ATOM 593 C C . PHE A 1 77 ? -0.813 5.163 -21.173 1.00 51.12 77 PHE A C 1
ATOM 595 O O . PHE A 1 77 ? -0.330 5.920 -20.338 1.00 51.12 77 PHE A O 1
ATOM 602 N N . ARG A 1 78 ? -2.135 5.081 -21.358 1.00 44.00 78 ARG A N 1
ATOM 603 C CA . ARG A 1 78 ? -3.186 5.768 -20.575 1.00 44.00 78 ARG A CA 1
ATOM 604 C C . ARG A 1 78 ? -3.244 5.388 -19.082 1.00 44.00 78 ARG A C 1
ATOM 606 O O . ARG A 1 78 ? -4.274 5.614 -18.453 1.00 44.00 78 ARG A O 1
ATOM 613 N N . ALA A 1 79 ? -2.190 4.815 -18.505 1.00 50.72 79 ALA A N 1
ATOM 614 C CA . ALA A 1 79 ? -2.055 4.660 -17.063 1.00 50.72 79 ALA A CA 1
ATOM 615 C C . ALA A 1 79 ? -1.341 5.914 -16.522 1.00 50.72 79 ALA A C 1
ATOM 617 O O . ALA A 1 79 ? -0.108 5.956 -16.521 1.00 50.72 79 ALA A O 1
ATOM 618 N N . PRO A 1 80 ? -2.069 6.975 -16.118 1.00 58.25 80 PRO A N 1
ATOM 619 C CA . PRO A 1 80 ? -1.438 8.151 -15.534 1.00 58.25 80 PRO A CA 1
ATOM 620 C C . PRO A 1 80 ? -0.554 7.727 -14.353 1.00 58.25 80 PRO A C 1
ATOM 622 O O . PRO A 1 80 ? -1.042 7.146 -13.388 1.00 58.25 80 PRO A O 1
ATOM 625 N N . GLY A 1 81 ? 0.749 8.011 -14.443 1.00 73.94 81 GLY A N 1
ATOM 626 C CA . GLY A 1 81 ? 1.709 7.780 -13.358 1.00 73.94 81 GLY A CA 1
ATOM 627 C C . GLY A 1 81 ? 2.591 6.531 -13.464 1.00 73.94 81 GLY A C 1
ATOM 628 O O . GLY A 1 81 ? 3.355 6.299 -12.530 1.00 73.94 81 GLY A O 1
ATOM 629 N N . VAL A 1 82 ? 2.531 5.757 -14.558 1.00 84.19 82 VAL A N 1
ATOM 630 C CA . VAL A 1 82 ? 3.511 4.684 -14.823 1.00 84.19 82 VAL A CA 1
ATOM 631 C C . VAL A 1 82 ? 4.635 5.200 -15.720 1.00 84.19 82 VAL A C 1
ATOM 633 O O . VAL A 1 82 ? 4.405 5.779 -16.781 1.00 84.19 82 VAL A O 1
ATOM 636 N N . PHE A 1 83 ? 5.868 4.984 -15.286 1.00 86.06 83 PHE A N 1
ATOM 637 C CA . PHE A 1 83 ? 7.086 5.366 -15.984 1.00 86.06 83 PHE A CA 1
ATOM 638 C C . PHE A 1 83 ? 7.787 4.118 -16.497 1.00 86.06 83 PHE A C 1
ATOM 640 O O . PHE A 1 83 ? 7.847 3.133 -15.772 1.00 86.06 83 PHE A O 1
ATOM 647 N N . VAL A 1 84 ? 8.328 4.149 -17.715 1.00 88.00 84 VAL A N 1
ATOM 648 C CA . VAL A 1 84 ? 9.013 2.995 -18.309 1.00 88.00 84 VAL A CA 1
ATOM 649 C C . VAL A 1 84 ? 10.356 3.433 -18.878 1.00 88.00 84 VAL A C 1
ATOM 651 O O . VAL A 1 84 ? 10.439 4.452 -19.564 1.00 88.00 84 VAL A O 1
ATOM 654 N N . GLN A 1 85 ? 11.391 2.646 -18.606 1.00 89.00 85 GLN A N 1
ATOM 655 C CA . GLN A 1 85 ? 12.726 2.749 -19.183 1.00 89.00 85 GLN A CA 1
ATOM 656 C C . GLN A 1 85 ? 13.151 1.391 -19.728 1.00 89.00 85 GLN A C 1
ATOM 658 O O . GLN A 1 85 ? 12.800 0.350 -19.175 1.00 89.00 85 GLN A O 1
ATOM 663 N N . VAL A 1 86 ? 13.950 1.402 -20.786 1.00 89.38 86 VAL A N 1
ATOM 664 C CA . VAL A 1 86 ? 14.580 0.200 -21.320 1.00 89.38 86 VAL A CA 1
ATOM 665 C C . VAL A 1 86 ? 16.072 0.417 -21.407 1.00 89.38 86 VAL A C 1
ATOM 667 O O . VAL A 1 86 ? 16.540 1.414 -21.952 1.00 89.38 86 VAL A O 1
ATOM 670 N N . TRP A 1 87 ? 16.801 -0.541 -20.858 1.00 89.75 87 TRP A N 1
ATOM 671 C CA . TRP A 1 87 ? 18.243 -0.523 -20.715 1.00 89.75 87 TRP A CA 1
ATOM 672 C C . TRP A 1 87 ? 18.850 -1.644 -21.542 1.00 89.75 87 TRP A C 1
ATOM 674 O O . TRP A 1 87 ? 18.409 -2.788 -21.455 1.00 89.75 87 TRP A O 1
ATOM 684 N N . GLU A 1 88 ? 19.865 -1.324 -22.333 1.00 89.50 88 GLU A N 1
ATOM 685 C CA . GLU A 1 88 ? 20.732 -2.309 -22.966 1.00 89.50 88 GLU A CA 1
ATOM 686 C C . GLU A 1 88 ? 21.834 -2.704 -21.980 1.00 89.50 88 GLU A C 1
ATOM 688 O O . GLU A 1 88 ? 22.558 -1.857 -21.450 1.00 89.50 88 GLU A O 1
ATOM 693 N N . LEU A 1 89 ? 21.928 -4.001 -21.697 1.00 87.94 89 LEU A N 1
ATOM 694 C CA . LEU A 1 89 ? 22.850 -4.588 -20.731 1.00 87.94 89 LEU A CA 1
ATOM 695 C C . LEU A 1 89 ? 24.144 -4.990 -21.458 1.00 87.94 89 LEU A C 1
ATOM 697 O O . LEU A 1 89 ? 24.206 -6.039 -22.098 1.00 87.94 89 LEU A O 1
ATOM 701 N N . GLY A 1 90 ? 25.180 -4.162 -21.332 1.00 82.50 90 GLY A N 1
ATOM 702 C CA . GLY A 1 90 ? 26.559 -4.460 -21.740 1.00 82.50 90 GLY A CA 1
ATOM 703 C C . GLY A 1 90 ? 27.569 -4.015 -20.677 1.00 82.50 90 GLY A C 1
ATOM 704 O O . GLY A 1 90 ? 27.178 -3.774 -19.534 1.00 82.50 90 GLY A O 1
ATOM 705 N N . ASP A 1 91 ? 28.841 -3.853 -21.061 1.00 76.31 91 ASP A N 1
ATOM 706 C CA . ASP A 1 91 ? 29.918 -3.361 -20.174 1.00 76.31 91 ASP A CA 1
ATOM 707 C C . ASP A 1 91 ? 29.580 -2.003 -19.537 1.00 76.31 91 ASP A C 1
ATOM 709 O O . ASP A 1 91 ? 29.891 -1.740 -18.377 1.00 76.31 91 ASP A O 1
ATOM 713 N N . GLN A 1 92 ? 28.894 -1.147 -20.296 1.00 79.50 92 GLN A N 1
ATOM 714 C CA . GLN A 1 92 ? 28.196 0.022 -19.780 1.00 79.50 92 GLN A CA 1
ATOM 715 C C . GLN A 1 92 ? 26.720 -0.113 -20.134 1.00 79.50 92 GLN A C 1
ATOM 717 O O . GLN A 1 92 ? 26.373 -0.269 -21.305 1.00 79.50 92 GLN A O 1
ATOM 722 N N . HIS A 1 93 ? 25.847 -0.078 -19.126 1.00 85.06 93 HIS A N 1
ATOM 723 C CA . HIS A 1 93 ? 24.407 -0.112 -19.362 1.00 85.06 93 HIS A CA 1
ATOM 724 C C . HIS A 1 93 ? 23.989 1.200 -20.027 1.00 85.06 93 HIS A C 1
ATOM 726 O O . HIS A 1 93 ? 24.233 2.276 -19.477 1.00 85.06 93 HIS A O 1
ATOM 732 N N . THR A 1 94 ? 23.377 1.121 -21.206 1.00 86.94 94 THR A N 1
ATOM 733 C CA . THR A 1 94 ? 22.944 2.311 -21.950 1.00 86.94 94 THR A CA 1
ATOM 734 C C . THR A 1 94 ? 21.427 2.381 -22.009 1.00 86.94 94 THR A C 1
ATOM 736 O O . THR A 1 94 ? 20.739 1.364 -22.097 1.00 86.94 94 THR A O 1
ATOM 739 N N . LEU A 1 95 ? 20.885 3.595 -21.915 1.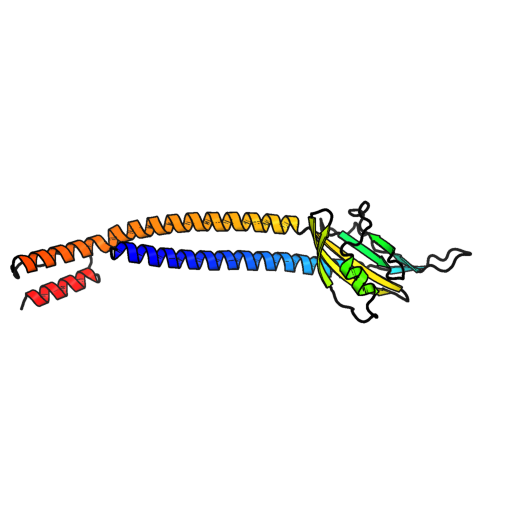00 86.38 95 LEU A N 1
ATOM 740 C CA . LEU A 1 95 ? 19.446 3.815 -21.992 1.00 86.38 95 LEU A CA 1
ATOM 741 C C . LEU A 1 95 ? 19.001 3.694 -23.456 1.00 86.38 95 LEU A C 1
ATOM 743 O O . LEU A 1 95 ? 19.317 4.552 -24.281 1.00 86.38 95 LEU A O 1
ATOM 747 N N . ALA A 1 96 ? 18.253 2.639 -23.769 1.00 83.75 96 ALA A N 1
ATOM 748 C CA . ALA A 1 96 ? 17.722 2.370 -25.103 1.00 83.75 96 ALA A CA 1
ATOM 749 C C . ALA A 1 96 ? 16.436 3.167 -25.390 1.00 83.75 96 ALA A C 1
ATOM 751 O O . ALA A 1 96 ? 16.161 3.512 -26.540 1.00 83.75 96 ALA A O 1
ATOM 752 N N . GLY A 1 97 ? 15.652 3.486 -24.355 1.00 81.38 97 GLY A N 1
ATOM 753 C CA . GLY A 1 97 ? 14.460 4.325 -24.475 1.00 81.38 97 GLY A CA 1
ATOM 754 C C . GLY A 1 97 ? 13.757 4.576 -23.145 1.00 81.38 97 GLY A C 1
ATOM 755 O O . GLY A 1 97 ? 13.974 3.854 -22.176 1.00 81.38 97 GLY A O 1
ATOM 756 N N . GLN A 1 98 ? 12.910 5.606 -23.098 1.00 83.88 98 GLN A N 1
ATOM 757 C CA . GLN A 1 98 ? 12.122 5.960 -21.914 1.00 83.88 98 GLN A CA 1
ATOM 758 C C . GLN A 1 98 ? 10.828 6.702 -22.272 1.00 83.88 98 GLN A C 1
ATOM 760 O O . GLN A 1 98 ? 10.709 7.242 -23.372 1.00 83.88 98 GLN A O 1
ATOM 765 N N . THR A 1 99 ? 9.871 6.740 -21.342 1.00 77.38 99 THR A N 1
ATOM 766 C CA . THR A 1 99 ? 8.666 7.582 -21.448 1.00 77.38 99 THR A CA 1
ATOM 767 C C . THR A 1 99 ? 9.032 9.072 -21.446 1.00 77.38 99 THR A C 1
ATOM 769 O O . THR A 1 99 ? 9.998 9.485 -20.802 1.00 77.38 99 THR A O 1
ATOM 772 N N . ASN A 1 100 ? 8.239 9.917 -22.115 1.00 72.12 100 ASN A N 1
ATOM 773 C CA . ASN A 1 100 ? 8.524 11.358 -22.190 1.00 72.12 100 ASN A CA 1
ATOM 774 C C . ASN A 1 100 ? 8.452 12.042 -20.816 1.00 72.12 100 ASN A C 1
ATOM 776 O O . ASN A 1 100 ? 9.203 12.977 -20.547 1.00 72.12 100 ASN A O 1
ATOM 780 N N . ASN A 1 101 ? 7.629 11.516 -19.904 1.00 69.62 101 ASN A N 1
ATOM 781 C CA . ASN A 1 101 ? 7.524 11.998 -18.524 1.00 69.62 101 ASN A CA 1
ATOM 782 C C . ASN A 1 101 ? 8.815 11.804 -17.697 1.00 69.62 101 ASN A C 1
ATOM 784 O O . ASN A 1 101 ? 8.939 12.384 -16.621 1.00 69.62 101 ASN A O 1
ATOM 788 N N . LEU A 1 102 ? 9.775 11.011 -18.192 1.00 70.94 102 LEU A N 1
ATOM 789 C CA . LEU A 1 102 ? 11.101 10.793 -17.606 1.00 70.94 102 LEU A CA 1
ATOM 790 C C . LEU A 1 102 ? 12.221 11.554 -18.335 1.00 70.94 102 LEU A C 1
ATOM 792 O O . LEU A 1 102 ? 13.388 11.338 -18.025 1.00 70.94 102 LEU A O 1
ATOM 796 N N . SER A 1 103 ? 11.922 12.460 -19.275 1.00 64.25 103 SER A N 1
ATOM 797 C CA . SER A 1 103 ? 12.946 13.102 -20.124 1.00 64.25 103 SER A CA 1
ATOM 798 C C . SER A 1 103 ? 14.113 13.739 -19.353 1.00 64.25 103 SER A C 1
ATOM 800 O O . SER A 1 103 ? 15.224 13.815 -19.870 1.00 64.25 103 SER A O 1
ATOM 802 N N . THR A 1 104 ? 13.870 14.177 -18.115 1.00 70.00 104 THR A N 1
ATOM 803 C CA . THR A 1 104 ? 14.850 14.839 -17.237 1.00 70.00 104 THR A CA 1
ATOM 804 C C . THR A 1 104 ? 15.556 13.872 -16.269 1.00 70.00 104 THR A C 1
ATOM 806 O O . THR A 1 104 ? 16.515 14.263 -15.608 1.00 70.00 104 THR A O 1
ATOM 809 N N . TYR A 1 105 ? 15.116 12.612 -16.171 1.00 79.31 105 TYR A N 1
ATOM 810 C CA . TYR A 1 105 ? 15.683 11.588 -15.288 1.00 79.31 105 TYR A CA 1
ATOM 811 C C . TYR A 1 105 ? 16.250 10.418 -16.101 1.00 79.31 105 TYR A C 1
ATOM 813 O O . TYR A 1 105 ? 15.530 9.511 -16.502 1.00 79.31 105 TYR A O 1
ATOM 821 N N . ALA A 1 106 ? 17.564 10.445 -16.327 1.00 79.19 106 ALA A N 1
ATOM 822 C CA . ALA A 1 106 ? 18.267 9.468 -17.162 1.00 79.19 106 ALA A CA 1
ATOM 823 C C . ALA A 1 106 ? 18.935 8.326 -16.373 1.00 79.19 106 ALA A C 1
ATOM 825 O O . ALA A 1 106 ? 19.612 7.497 -16.971 1.00 79.19 106 ALA A O 1
ATOM 826 N N . ALA A 1 107 ? 18.800 8.293 -15.044 1.00 87.62 107 ALA A N 1
ATOM 827 C CA . ALA A 1 107 ? 19.324 7.198 -14.229 1.00 87.62 107 ALA A CA 1
ATOM 828 C C . ALA A 1 107 ? 18.332 6.016 -14.198 1.00 87.62 107 ALA A C 1
ATOM 830 O O . ALA A 1 107 ? 17.132 6.236 -14.400 1.00 87.62 107 ALA A O 1
ATOM 831 N N . PRO A 1 108 ? 18.797 4.778 -13.942 1.00 89.69 108 PRO A N 1
ATOM 832 C CA . PRO A 1 108 ? 17.909 3.636 -13.746 1.00 89.69 108 PRO A CA 1
ATOM 833 C C . PRO A 1 108 ? 16.951 3.848 -12.574 1.00 89.69 108 PRO A C 1
ATOM 835 O O . PRO A 1 108 ? 17.355 4.341 -11.520 1.00 89.69 108 PRO A O 1
ATOM 838 N N . LEU A 1 109 ? 15.700 3.414 -12.735 1.00 90.69 109 LEU A N 1
ATOM 839 C CA . LEU A 1 109 ? 14.681 3.447 -11.674 1.00 90.69 109 LEU A CA 1
ATOM 840 C C . LEU A 1 109 ? 15.091 2.568 -10.479 1.00 90.69 109 LEU A C 1
ATOM 842 O O . LEU A 1 109 ? 14.791 2.890 -9.327 1.00 90.69 109 LEU A O 1
ATOM 846 N N . ASP A 1 110 ? 15.826 1.489 -10.756 1.00 92.31 110 ASP A N 1
ATOM 847 C CA . ASP A 1 110 ? 16.513 0.678 -9.752 1.00 92.31 110 ASP A CA 1
ATOM 848 C C . ASP A 1 110 ? 17.906 0.264 -10.251 1.00 92.31 110 ASP A C 1
ATOM 850 O O . ASP A 1 110 ? 18.065 -0.681 -11.028 1.00 92.31 110 ASP A O 1
ATOM 854 N N . GLN A 1 111 ? 18.931 0.994 -9.804 1.00 90.25 111 GLN A N 1
ATOM 855 C CA . GLN A 1 111 ? 20.332 0.741 -10.154 1.00 90.25 111 GLN A CA 1
ATOM 856 C C . GLN A 1 111 ? 20.852 -0.585 -9.577 1.00 90.25 111 GLN A C 1
ATOM 858 O O . GLN A 1 111 ? 21.717 -1.233 -10.176 1.00 90.25 111 GLN A O 1
ATOM 863 N N . SER A 1 112 ? 20.347 -0.987 -8.408 1.00 89.56 112 SER A N 1
ATOM 864 C CA . SER A 1 112 ? 20.832 -2.171 -7.698 1.00 89.56 112 SER A CA 1
ATOM 865 C C . SER A 1 112 ? 20.414 -3.443 -8.428 1.00 89.56 112 SER A C 1
ATOM 867 O O . SER A 1 112 ? 21.259 -4.276 -8.748 1.00 89.56 112 SER A O 1
ATOM 869 N N . ILE A 1 113 ? 19.143 -3.521 -8.823 1.00 91.44 113 ILE A N 1
ATOM 870 C CA . ILE A 1 113 ? 18.610 -4.654 -9.577 1.00 91.44 113 ILE A CA 1
ATOM 871 C C . ILE A 1 113 ? 19.139 -4.665 -11.009 1.00 91.44 113 ILE A C 1
ATOM 873 O O . ILE A 1 113 ? 19.480 -5.731 -11.521 1.00 91.44 113 ILE A O 1
ATOM 877 N N . LEU A 1 114 ? 19.287 -3.499 -11.653 1.00 90.19 114 LEU A N 1
ATOM 878 C CA . LEU A 1 114 ? 19.842 -3.444 -13.008 1.00 90.19 114 LEU A CA 1
ATOM 879 C C . LEU A 1 114 ? 21.269 -4.016 -13.059 1.00 90.19 114 LEU A C 1
ATOM 881 O O . LEU A 1 114 ? 21.579 -4.836 -13.923 1.00 90.19 114 LEU A O 1
ATOM 885 N N . SER A 1 115 ? 22.119 -3.629 -12.103 1.00 88.44 115 SER A N 1
ATOM 886 C CA . SER A 1 115 ? 23.494 -4.138 -12.017 1.00 88.44 115 SER A CA 1
ATOM 887 C C . SER A 1 115 ? 23.560 -5.608 -11.588 1.00 88.44 115 SER A C 1
ATOM 889 O O . SER A 1 115 ? 24.399 -6.351 -12.097 1.00 88.44 115 SER A O 1
ATOM 891 N N . GLN A 1 116 ? 22.649 -6.064 -10.721 1.00 88.31 116 GLN A N 1
ATOM 892 C CA . GLN A 1 116 ? 22.513 -7.482 -10.385 1.00 88.31 116 GLN A CA 1
ATOM 893 C C . GLN A 1 116 ? 22.209 -8.322 -11.635 1.00 88.31 116 GLN A C 1
ATOM 895 O O . GLN A 1 116 ? 22.937 -9.265 -11.938 1.00 88.31 116 GLN A O 1
ATOM 900 N N . ILE A 1 117 ? 21.187 -7.942 -12.405 1.00 88.06 117 ILE A N 1
ATOM 901 C CA . ILE A 1 117 ? 20.784 -8.650 -13.627 1.00 88.06 117 ILE A CA 1
ATOM 902 C C . ILE A 1 117 ? 21.910 -8.666 -14.664 1.00 88.06 117 ILE A C 1
ATOM 904 O O . ILE A 1 117 ? 22.104 -9.674 -15.350 1.00 88.06 117 ILE A O 1
ATOM 908 N N . ALA A 1 118 ? 22.645 -7.561 -14.805 1.00 85.31 118 ALA A N 1
ATOM 909 C CA . ALA A 1 118 ? 23.745 -7.475 -15.756 1.00 85.31 118 ALA A CA 1
ATOM 910 C C . ALA A 1 118 ? 24.872 -8.468 -15.435 1.00 85.31 118 ALA A C 1
ATOM 912 O O . ALA A 1 118 ? 25.364 -9.154 -16.333 1.00 85.31 118 ALA A O 1
ATOM 913 N N . ASN A 1 119 ? 25.233 -8.568 -14.153 1.00 81.19 119 ASN A N 1
ATOM 914 C CA . ASN A 1 119 ? 26.312 -9.426 -13.664 1.00 81.19 119 ASN A CA 1
ATOM 915 C C . ASN A 1 119 ? 25.916 -10.905 -13.591 1.00 81.19 119 ASN A C 1
ATOM 917 O O . ASN A 1 119 ? 26.776 -11.787 -13.620 1.00 81.19 119 ASN A O 1
ATOM 921 N N . GLU A 1 120 ? 24.623 -11.201 -13.502 1.00 77.75 120 GLU A N 1
ATOM 922 C CA . GLU A 1 120 ? 24.142 -12.572 -13.502 1.00 77.75 120 GLU A CA 1
ATOM 923 C C . GLU A 1 120 ? 24.149 -13.181 -14.913 1.00 77.75 120 GLU A C 1
ATOM 925 O O . GLU A 1 120 ? 23.719 -12.586 -15.909 1.00 77.75 120 GLU A O 1
ATOM 930 N N . SER A 1 121 ? 24.654 -14.414 -14.999 1.00 58.78 121 SER A N 1
ATOM 931 C CA . SER A 1 121 ? 24.723 -15.186 -16.239 1.00 58.78 121 SER A CA 1
ATOM 932 C C . SER A 1 121 ? 23.322 -15.639 -16.652 1.00 58.78 121 SER A C 1
ATOM 934 O O . SER A 1 121 ? 22.843 -16.651 -16.157 1.00 58.78 121 SER A O 1
ATOM 936 N N . ALA A 1 122 ? 22.668 -14.864 -17.526 1.00 55.31 122 ALA A N 1
ATOM 937 C CA . ALA A 1 122 ? 21.561 -15.199 -18.445 1.00 55.31 122 ALA A CA 1
ATOM 938 C C . ALA A 1 122 ? 20.323 -15.988 -17.939 1.00 55.31 122 ALA A C 1
ATOM 940 O O . ALA A 1 122 ? 19.427 -16.251 -18.737 1.00 55.31 122 ALA A O 1
ATOM 941 N N . THR A 1 123 ? 20.230 -16.362 -16.661 1.00 53.72 123 THR A N 1
ATOM 942 C CA . THR A 1 123 ? 19.269 -17.384 -16.200 1.00 53.72 123 THR A CA 1
ATOM 943 C C . THR A 1 123 ? 18.106 -16.805 -15.390 1.00 53.72 123 THR A C 1
ATOM 945 O O . THR A 1 123 ? 17.072 -17.455 -15.267 1.00 53.72 123 THR A O 1
ATOM 948 N N . GLN A 1 124 ? 18.205 -15.569 -14.886 1.00 60.50 124 GLN A N 1
ATOM 949 C CA . GLN A 1 124 ? 17.038 -14.884 -14.327 1.00 60.50 124 GLN A CA 1
ATOM 950 C C . GLN A 1 124 ? 16.191 -14.315 -15.465 1.00 60.50 124 GLN A C 1
ATOM 952 O O . GLN A 1 124 ? 16.554 -13.329 -16.096 1.00 60.50 124 GLN A O 1
ATOM 957 N N . THR A 1 125 ? 15.071 -14.978 -15.739 1.00 63.47 125 THR A N 1
ATOM 958 C CA . THR A 1 125 ? 14.021 -14.544 -16.682 1.00 63.47 125 THR A CA 1
ATOM 959 C C . THR A 1 125 ? 12.761 -14.065 -15.952 1.00 63.47 125 THR A C 1
ATOM 961 O O . THR A 1 125 ? 11.718 -13.882 -16.571 1.00 63.47 125 THR A O 1
ATOM 964 N N . GLY A 1 126 ? 12.842 -13.921 -14.627 1.00 80.88 126 GLY A N 1
ATOM 965 C CA . GLY A 1 126 ? 11.710 -13.595 -13.770 1.00 80.88 126 GLY A CA 1
ATOM 966 C C . GLY A 1 126 ? 11.533 -12.099 -13.537 1.00 80.88 126 GLY A C 1
ATOM 967 O O . GLY A 1 126 ? 12.472 -11.311 -13.643 1.00 80.88 126 GLY A O 1
ATOM 968 N N . ASP A 1 127 ? 10.311 -11.746 -13.165 1.00 90.75 127 ASP A N 1
ATOM 969 C CA . ASP A 1 127 ? 9.933 -10.410 -12.726 1.00 90.75 127 ASP A CA 1
ATOM 970 C C . ASP A 1 127 ? 10.514 -10.116 -11.353 1.00 90.75 127 ASP A C 1
ATOM 972 O O . ASP A 1 127 ? 10.322 -10.889 -10.411 1.00 90.75 127 ASP A O 1
ATOM 976 N N . ILE A 1 128 ? 11.184 -8.975 -11.223 1.00 93.69 128 ILE A N 1
ATOM 977 C CA . ILE A 1 128 ? 11.724 -8.515 -9.947 1.00 93.69 128 ILE A CA 1
ATOM 978 C C . ILE A 1 128 ? 10.998 -7.233 -9.557 1.00 93.69 128 ILE A C 1
ATOM 980 O O . ILE A 1 128 ? 11.157 -6.201 -10.205 1.00 93.69 128 ILE A O 1
ATOM 984 N N . LEU A 1 129 ? 10.193 -7.309 -8.498 1.00 94.94 129 LEU A N 1
ATOM 985 C CA . LEU A 1 129 ? 9.461 -6.176 -7.935 1.00 94.94 129 LEU A CA 1
ATOM 986 C C . LEU A 1 129 ? 10.177 -5.651 -6.687 1.00 94.94 129 LEU A C 1
ATOM 988 O O . LEU A 1 129 ? 10.354 -6.388 -5.714 1.00 94.94 129 LEU A O 1
ATOM 992 N N . THR A 1 130 ? 10.548 -4.375 -6.695 1.00 95.00 130 THR A N 1
ATOM 993 C CA . THR A 1 130 ? 11.261 -3.698 -5.606 1.00 95.00 130 THR A CA 1
ATOM 994 C C . THR A 1 130 ? 10.638 -2.354 -5.263 1.00 95.00 130 THR A C 1
ATOM 996 O O . THR A 1 130 ? 9.916 -1.751 -6.055 1.00 95.00 130 THR A O 1
ATOM 999 N N . ASP A 1 131 ? 10.932 -1.873 -4.057 1.00 94.00 131 ASP A N 1
ATOM 1000 C CA . ASP A 1 131 ? 10.613 -0.510 -3.650 1.00 94.00 131 ASP A CA 1
ATOM 1001 C C . ASP A 1 131 ? 11.896 0.325 -3.743 1.00 94.00 131 ASP A C 1
ATOM 1003 O O . ASP A 1 131 ? 12.892 0.012 -3.090 1.00 94.00 131 ASP A O 1
ATOM 1007 N N . SER A 1 132 ? 11.871 1.387 -4.546 1.00 91.06 132 SER A N 1
ATOM 1008 C CA . SER A 1 132 ? 13.010 2.277 -4.787 1.00 91.06 132 SER A CA 1
ATOM 1009 C C . SER A 1 132 ? 12.692 3.705 -4.346 1.00 91.06 132 SER A C 1
ATOM 1011 O O . SER A 1 132 ? 11.542 4.155 -4.380 1.00 91.06 132 SER A O 1
ATOM 1013 N N . LEU A 1 133 ? 13.722 4.434 -3.916 1.00 89.31 133 LEU A N 1
ATOM 1014 C CA . LEU A 1 133 ? 13.631 5.846 -3.556 1.00 89.31 133 LEU A CA 1
ATOM 1015 C C . LEU A 1 133 ? 14.218 6.694 -4.684 1.00 89.31 133 LEU A C 1
ATOM 1017 O O . LEU A 1 133 ? 15.431 6.726 -4.879 1.00 89.31 133 LEU A O 1
ATOM 1021 N N . ILE A 1 134 ? 13.356 7.418 -5.395 1.00 84.31 134 ILE A N 1
ATOM 1022 C CA . ILE A 1 134 ? 13.728 8.258 -6.538 1.00 84.31 134 ILE A CA 1
ATOM 1023 C C . ILE A 1 134 ? 13.410 9.710 -6.182 1.00 84.31 134 ILE A C 1
ATOM 1025 O O . ILE A 1 134 ? 12.254 10.056 -5.950 1.00 84.31 134 ILE A O 1
ATOM 1029 N N . ASN A 1 135 ? 14.432 10.572 -6.119 1.00 82.75 135 ASN A N 1
ATOM 1030 C CA . ASN A 1 135 ? 14.292 11.996 -5.768 1.00 82.75 135 ASN A CA 1
ATOM 1031 C C . ASN A 1 135 ? 13.484 12.245 -4.471 1.00 82.75 135 ASN A C 1
ATOM 1033 O O . ASN A 1 135 ? 12.723 13.204 -4.383 1.00 82.75 135 ASN A O 1
ATOM 1037 N N . SER A 1 136 ? 13.666 11.394 -3.453 1.00 80.62 136 SER A N 1
ATOM 1038 C CA . SER A 1 136 ? 12.916 11.375 -2.174 1.00 80.62 136 SER A CA 1
ATOM 1039 C C . SER A 1 136 ? 11.469 10.865 -2.236 1.00 80.62 136 SER A C 1
ATOM 1041 O O . SER A 1 136 ? 10.834 10.749 -1.189 1.00 80.62 136 SER A O 1
ATOM 1043 N N . GLY A 1 137 ? 10.957 10.516 -3.417 1.00 86.06 137 GLY A N 1
ATOM 1044 C CA . GLY A 1 137 ? 9.680 9.820 -3.573 1.00 86.06 137 GLY A CA 1
ATOM 1045 C C . GLY A 1 137 ? 9.859 8.305 -3.482 1.00 86.06 137 GLY A C 1
ATOM 1046 O O . GLY A 1 137 ? 10.885 7.765 -3.897 1.00 86.06 137 GLY A O 1
ATOM 1047 N N . SER A 1 138 ? 8.865 7.604 -2.935 1.00 91.75 138 SER A N 1
ATOM 1048 C CA . SER A 1 138 ? 8.843 6.135 -2.909 1.00 91.75 138 SER A CA 1
ATOM 1049 C C . SER A 1 138 ? 8.135 5.595 -4.142 1.00 91.75 138 SER A C 1
ATOM 1051 O O . SER A 1 138 ? 6.994 5.973 -4.412 1.00 91.75 138 SER A O 1
ATOM 1053 N N . TYR A 1 139 ? 8.784 4.677 -4.845 1.00 92.81 139 TYR A N 1
ATOM 1054 C CA . TYR A 1 139 ? 8.281 4.070 -6.068 1.00 92.81 139 TYR A CA 1
ATOM 1055 C C . TYR A 1 139 ? 8.286 2.557 -5.949 1.00 92.81 139 TYR A C 1
ATOM 1057 O O . TYR A 1 139 ? 9.216 1.977 -5.395 1.00 92.81 139 TYR A O 1
ATOM 1065 N N . ARG A 1 140 ? 7.258 1.926 -6.510 1.00 95.25 140 ARG A N 1
ATOM 1066 C CA . ARG A 1 140 ? 7.269 0.494 -6.792 1.00 95.25 140 ARG A CA 1
ATOM 1067 C C . ARG A 1 140 ? 7.843 0.313 -8.185 1.00 95.25 140 ARG A C 1
ATOM 1069 O O . ARG A 1 140 ? 7.339 0.944 -9.113 1.00 95.25 140 ARG A O 1
ATOM 1076 N N . VAL A 1 141 ? 8.885 -0.497 -8.316 1.00 95.56 141 VAL A N 1
ATOM 1077 C CA . VAL A 1 141 ? 9.626 -0.722 -9.557 1.00 95.56 141 VAL A CA 1
ATOM 1078 C C . VAL A 1 141 ? 9.552 -2.199 -9.917 1.00 95.56 141 VAL A C 1
ATOM 1080 O O . VAL A 1 141 ? 9.880 -3.062 -9.114 1.00 95.56 141 VAL A O 1
ATOM 1083 N N . LEU A 1 142 ? 9.133 -2.489 -11.140 1.00 95.00 142 LEU A N 1
ATOM 1084 C CA . LEU A 1 142 ? 9.272 -3.785 -11.781 1.00 95.00 142 LEU A CA 1
ATOM 1085 C C . LEU A 1 142 ? 10.489 -3.731 -12.698 1.00 95.00 142 LEU A C 1
ATOM 1087 O O . LEU A 1 142 ? 10.536 -2.889 -13.591 1.00 95.00 142 LEU A O 1
ATOM 1091 N N . THR A 1 143 ? 11.434 -4.648 -12.523 1.00 94.69 143 THR A N 1
ATOM 1092 C CA . THR A 1 143 ? 12.515 -4.890 -13.479 1.00 94.69 143 THR A CA 1
ATOM 1093 C C . THR A 1 143 ? 12.334 -6.263 -14.105 1.00 94.69 143 THR A C 1
ATOM 1095 O O . THR A 1 143 ? 12.288 -7.270 -13.398 1.00 94.69 143 THR A O 1
ATOM 1098 N N . ARG A 1 144 ? 12.257 -6.307 -15.437 1.00 92.38 144 ARG A N 1
ATOM 1099 C CA . ARG A 1 144 ? 12.178 -7.548 -16.206 1.00 92.38 144 ARG A CA 1
ATOM 1100 C C . ARG A 1 144 ? 13.335 -7.632 -17.203 1.00 92.38 144 ARG A C 1
ATOM 1102 O O . ARG A 1 144 ? 13.381 -6.827 -18.140 1.00 92.38 144 ARG A O 1
ATOM 1109 N N . PRO A 1 145 ? 14.263 -8.588 -17.040 1.00 91.00 145 PRO A N 1
ATOM 1110 C CA . PRO A 1 145 ? 15.260 -8.878 -18.056 1.00 91.00 145 PRO A CA 1
ATOM 1111 C C . PRO A 1 145 ? 14.623 -9.575 -19.253 1.00 91.00 145 PRO A C 1
ATOM 1113 O O . PRO A 1 145 ? 13.731 -10.409 -19.112 1.00 91.00 145 PRO A O 1
ATOM 1116 N N . PHE A 1 146 ? 15.122 -9.276 -20.441 1.00 86.44 146 PHE A N 1
ATOM 1117 C CA . PHE A 1 146 ? 14.744 -9.981 -21.652 1.00 86.44 146 PHE A CA 1
ATOM 1118 C C . PHE A 1 146 ? 15.908 -10.000 -22.639 1.00 86.44 146 PHE A C 1
ATOM 1120 O O . PHE A 1 146 ? 16.773 -9.123 -22.654 1.00 86.44 146 PHE A O 1
ATOM 1127 N N . SER A 1 147 ? 15.955 -11.034 -23.467 1.00 84.38 147 SER A N 1
ATOM 1128 C CA . SER A 1 147 ? 16.949 -11.151 -24.530 1.00 84.38 147 SER A CA 1
ATOM 1129 C C . SER A 1 147 ? 16.275 -10.907 -25.865 1.00 84.38 147 SER A C 1
ATOM 1131 O O . SER A 1 147 ? 15.191 -11.427 -26.126 1.00 84.38 147 SER A O 1
ATOM 1133 N N . TYR A 1 148 ? 16.923 -10.121 -26.716 1.00 76.50 148 TYR A N 1
ATOM 1134 C CA . TYR A 1 148 ? 16.434 -9.847 -28.056 1.00 76.50 148 TYR A CA 1
ATOM 1135 C C . TYR A 1 148 ? 17.586 -9.972 -29.052 1.00 76.50 148 TYR A C 1
ATOM 1137 O O . TYR A 1 148 ? 18.583 -9.256 -28.959 1.00 76.50 148 TYR A O 1
ATOM 1145 N N . MET A 1 149 ? 17.455 -10.897 -30.009 1.00 78.12 149 MET A N 1
ATOM 1146 C CA . MET A 1 149 ? 18.552 -11.323 -30.891 1.00 78.12 149 MET A CA 1
ATOM 1147 C C . MET A 1 149 ? 19.797 -11.729 -30.077 1.00 78.12 149 MET A C 1
ATOM 1149 O O . MET A 1 149 ? 19.720 -12.662 -29.283 1.00 78.12 149 MET A O 1
ATOM 1153 N N . SER A 1 150 ? 20.932 -11.048 -30.267 1.00 75.12 150 SER A N 1
ATOM 1154 C CA . SER A 1 150 ? 22.180 -11.254 -29.521 1.00 75.12 150 SER A CA 1
ATOM 1155 C C . SER A 1 150 ? 22.373 -10.270 -28.358 1.00 75.12 150 SER A C 1
ATOM 1157 O O . SER A 1 150 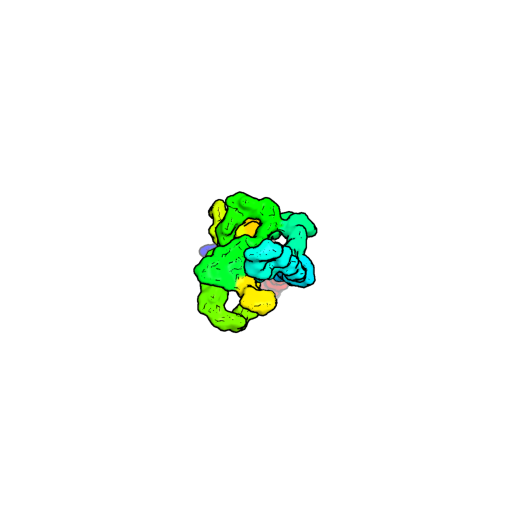? 23.388 -10.346 -27.671 1.00 75.12 150 SER A O 1
ATOM 1159 N N . GLY A 1 151 ? 21.439 -9.335 -28.154 1.00 80.38 151 GLY A N 1
ATOM 1160 C CA . GLY A 1 151 ? 21.503 -8.317 -27.106 1.00 80.38 151 GLY A CA 1
ATOM 1161 C C . GLY A 1 151 ? 20.736 -8.723 -25.848 1.00 80.38 151 GLY A C 1
ATOM 1162 O O . GLY A 1 151 ? 19.699 -9.395 -25.909 1.00 80.38 151 GLY A O 1
ATOM 1163 N N . ARG A 1 152 ? 21.239 -8.294 -24.688 1.00 86.94 152 ARG A N 1
ATOM 1164 C CA . ARG A 1 152 ? 20.541 -8.401 -23.402 1.00 86.94 152 ARG A CA 1
ATOM 1165 C C . ARG A 1 152 ? 19.947 -7.043 -23.061 1.00 86.94 152 ARG A C 1
ATOM 1167 O O . ARG A 1 152 ? 20.638 -6.034 -23.136 1.00 86.94 152 ARG A O 1
ATOM 1174 N N . PHE A 1 153 ? 18.689 -7.028 -22.652 1.00 87.94 153 PHE A N 1
ATOM 1175 C CA . PHE A 1 153 ? 17.977 -5.816 -22.281 1.00 87.94 153 PHE A CA 1
ATOM 1176 C C . PHE A 1 153 ? 17.245 -6.006 -20.949 1.00 87.94 153 PHE A C 1
ATOM 1178 O O . PHE A 1 153 ? 16.994 -7.129 -20.508 1.00 87.94 153 PHE A O 1
ATOM 1185 N N . ALA A 1 154 ? 16.889 -4.904 -20.303 1.00 90.69 154 ALA A N 1
ATOM 1186 C CA . ALA A 1 154 ? 15.993 -4.891 -19.157 1.00 90.69 154 ALA A CA 1
ATOM 1187 C C . ALA A 1 154 ? 14.955 -3.784 -19.326 1.00 90.69 154 ALA A C 1
ATOM 1189 O O . ALA A 1 154 ? 15.303 -2.649 -19.651 1.00 90.69 154 ALA A O 1
ATOM 1190 N N . VAL A 1 155 ? 13.686 -4.110 -19.090 1.00 90.31 155 VAL A N 1
ATOM 1191 C CA . VAL A 1 155 ? 12.618 -3.114 -18.956 1.00 90.31 155 VAL A CA 1
ATOM 1192 C C . VAL A 1 155 ? 12.441 -2.812 -17.478 1.00 90.31 155 VAL A C 1
ATOM 1194 O O . VAL A 1 155 ? 12.281 -3.732 -16.677 1.00 90.31 155 VAL A O 1
ATOM 1197 N N . GLN A 1 156 ? 12.452 -1.533 -17.121 1.00 92.50 156 GLN A N 1
ATOM 1198 C CA . GLN A 1 156 ? 12.054 -1.055 -15.806 1.00 92.50 156 GLN A CA 1
ATOM 1199 C C . GLN A 1 156 ? 10.760 -0.266 -15.930 1.00 92.50 156 GLN A C 1
ATOM 1201 O O . GLN A 1 156 ? 10.702 0.695 -16.692 1.00 92.50 156 GLN A O 1
ATOM 1206 N N . ALA A 1 157 ? 9.736 -0.658 -15.181 1.00 91.31 157 ALA A N 1
ATOM 1207 C CA . ALA A 1 157 ? 8.498 0.093 -15.043 1.00 91.31 157 ALA A CA 1
ATOM 1208 C C . ALA A 1 157 ? 8.328 0.524 -13.588 1.00 91.31 157 ALA A C 1
ATOM 1210 O O . ALA A 1 157 ? 8.526 -0.287 -12.691 1.00 91.31 157 ALA A O 1
ATOM 1211 N N . ALA A 1 158 ? 7.955 1.774 -13.331 1.00 92.44 158 ALA A N 1
ATOM 1212 C CA . ALA A 1 158 ? 7.752 2.270 -11.976 1.00 92.44 158 ALA A CA 1
ATOM 1213 C C . ALA A 1 158 ? 6.468 3.075 -11.830 1.00 92.44 158 ALA A C 1
ATOM 1215 O O . ALA A 1 158 ? 6.042 3.758 -12.758 1.00 92.44 158 ALA A O 1
ATOM 1216 N N . THR A 1 159 ? 5.890 3.051 -10.633 1.00 90.69 159 THR A N 1
ATOM 1217 C CA . THR A 1 159 ? 4.785 3.935 -10.251 1.00 90.69 159 THR A CA 1
ATOM 1218 C C . THR A 1 159 ? 4.999 4.500 -8.854 1.00 90.69 159 THR A C 1
ATOM 1220 O O . THR A 1 159 ? 5.632 3.870 -8.002 1.00 90.69 159 THR A O 1
ATOM 1223 N N . SER A 1 160 ? 4.491 5.709 -8.619 1.00 91.25 160 SER A N 1
ATOM 1224 C CA . SER A 1 160 ? 4.621 6.382 -7.327 1.00 91.25 160 SER A CA 1
ATOM 1225 C C . SER A 1 160 ? 3.730 5.721 -6.273 1.00 91.25 160 SER A C 1
ATOM 1227 O O . SER A 1 160 ? 2.518 5.583 -6.445 1.00 91.25 160 SER A O 1
ATOM 1229 N N . LEU A 1 161 ? 4.324 5.373 -5.132 1.00 93.44 161 LEU A N 1
ATOM 1230 C CA . LEU A 1 161 ? 3.610 4.892 -3.949 1.00 93.44 161 LEU A CA 1
ATOM 1231 C C . LEU A 1 161 ? 3.098 6.039 -3.070 1.00 93.44 161 LEU A C 1
ATOM 1233 O O . LEU A 1 161 ? 2.469 5.782 -2.044 1.00 93.44 161 LEU A O 1
ATOM 1237 N N . GLU A 1 162 ? 3.339 7.302 -3.428 1.00 91.38 162 GLU A N 1
ATOM 1238 C CA . GLU A 1 162 ? 2.946 8.450 -2.605 1.00 91.38 162 GLU A CA 1
ATOM 1239 C C . GLU A 1 162 ? 1.436 8.523 -2.391 1.00 91.38 162 GLU A C 1
ATOM 1241 O O . GLU A 1 162 ? 0.991 8.692 -1.255 1.00 91.38 162 GLU A O 1
ATOM 1246 N N . THR A 1 163 ? 0.640 8.319 -3.443 1.00 89.06 163 THR A N 1
ATOM 1247 C CA . THR A 1 163 ? -0.826 8.317 -3.335 1.00 89.06 163 THR A CA 1
ATOM 1248 C C . THR A 1 163 ? -1.310 7.197 -2.415 1.00 89.06 163 THR A C 1
ATOM 1250 O O . THR A 1 163 ? -2.162 7.429 -1.559 1.00 89.06 163 THR A O 1
ATOM 1253 N N . ILE A 1 164 ? -0.713 6.003 -2.512 1.00 92.25 164 ILE A N 1
ATOM 1254 C CA . ILE A 1 164 ? -1.038 4.856 -1.648 1.00 92.25 164 ILE A CA 1
ATOM 1255 C C . ILE A 1 164 ? -0.621 5.131 -0.203 1.00 92.25 164 ILE A C 1
ATOM 1257 O O . ILE A 1 164 ? -1.377 4.851 0.728 1.00 92.25 164 ILE A O 1
ATOM 1261 N N . ASN A 1 165 ? 0.561 5.707 0.009 1.00 93.00 165 ASN A N 1
ATOM 1262 C CA . ASN A 1 165 ? 1.063 6.061 1.332 1.00 93.00 165 ASN A CA 1
ATOM 1263 C C . ASN A 1 165 ? 0.229 7.174 1.978 1.00 93.00 165 ASN A C 1
ATOM 1265 O O . ASN A 1 165 ? -0.033 7.120 3.182 1.00 93.00 165 ASN A O 1
ATOM 1269 N N . LYS A 1 166 ? -0.234 8.152 1.194 1.00 93.75 166 LYS A N 1
ATOM 1270 C CA . LYS A 1 166 ? -1.147 9.203 1.649 1.00 93.75 166 LYS A CA 1
ATOM 1271 C C . LYS A 1 166 ? -2.509 8.621 2.026 1.00 93.75 166 LYS A C 1
ATOM 1273 O O . LYS A 1 166 ? -2.944 8.824 3.156 1.00 93.75 166 LYS A O 1
ATOM 1278 N N . ALA A 1 167 ? -3.116 7.826 1.145 1.00 93.31 167 ALA A N 1
ATOM 1279 C CA . ALA A 1 167 ? -4.387 7.152 1.411 1.00 93.31 167 ALA A CA 1
ATOM 1280 C C . ALA A 1 167 ? -4.299 6.232 2.642 1.00 93.31 167 ALA A C 1
ATOM 1282 O O . ALA A 1 167 ? -5.177 6.247 3.498 1.00 93.31 167 ALA A O 1
ATOM 1283 N N . SER A 1 168 ? -3.195 5.492 2.788 1.00 95.25 168 SER A N 1
ATOM 1284 C CA . SER A 1 168 ? -2.911 4.658 3.965 1.00 95.25 168 SER A CA 1
ATOM 1285 C C . SER A 1 168 ? -2.877 5.482 5.256 1.00 95.25 168 SER A C 1
ATOM 1287 O O . SER A 1 168 ? -3.409 5.059 6.281 1.00 95.25 168 SER A O 1
ATOM 1289 N N . ARG A 1 169 ? -2.261 6.670 5.222 1.00 95.50 169 ARG A N 1
ATOM 1290 C CA . ARG A 1 169 ? -2.171 7.567 6.380 1.00 95.50 169 ARG A CA 1
ATOM 1291 C C . ARG A 1 169 ? -3.530 8.158 6.745 1.00 95.50 169 ARG A C 1
ATOM 1293 O O . ARG A 1 169 ? -3.874 8.182 7.923 1.00 95.50 169 ARG A O 1
ATOM 1300 N N . GLU A 1 170 ? -4.303 8.593 5.755 1.00 96.25 170 GLU A N 1
ATOM 1301 C CA . GLU A 1 170 ? -5.675 9.077 5.956 1.00 96.25 170 GLU A CA 1
ATOM 1302 C C . GLU A 1 170 ? -6.576 7.971 6.518 1.00 96.25 170 GLU A C 1
ATOM 1304 O O . GLU A 1 170 ? -7.311 8.203 7.476 1.00 96.25 170 GLU A O 1
ATOM 1309 N N . LEU A 1 171 ? -6.444 6.741 6.013 1.00 96.94 171 LEU A N 1
ATOM 1310 C CA . LEU A 1 171 ? -7.164 5.579 6.526 1.00 96.94 171 LEU A CA 1
ATOM 1311 C C . LEU A 1 171 ? -6.839 5.311 8.002 1.00 96.94 171 LEU A C 1
ATOM 1313 O O . LEU A 1 171 ? -7.756 5.080 8.785 1.00 96.94 171 LEU A O 1
ATOM 1317 N N . ILE A 1 172 ? -5.567 5.395 8.411 1.00 97.38 172 ILE A N 1
ATOM 1318 C CA . ILE A 1 172 ? -5.185 5.265 9.829 1.00 97.38 172 ILE A CA 1
ATOM 1319 C C . ILE A 1 172 ? -5.866 6.342 10.679 1.00 97.38 172 ILE A C 1
ATOM 1321 O O . ILE A 1 172 ? -6.363 6.030 11.758 1.00 97.38 172 ILE A O 1
ATOM 1325 N N . VAL A 1 173 ? -5.919 7.591 10.207 1.00 97.94 173 VAL A N 1
ATOM 1326 C CA . VAL A 1 173 ? -6.587 8.686 10.931 1.00 97.94 173 VAL A CA 1
ATOM 1327 C C . VAL A 1 173 ? -8.088 8.419 11.066 1.00 97.94 173 VAL A C 1
ATOM 1329 O O . VAL A 1 173 ? -8.636 8.588 12.155 1.00 97.94 173 VAL A O 1
ATOM 1332 N N . ILE A 1 174 ? -8.745 7.946 10.004 1.00 97.56 174 ILE A N 1
ATOM 1333 C CA . ILE A 1 174 ? -10.169 7.582 10.022 1.00 97.56 174 ILE A CA 1
ATOM 1334 C C . ILE A 1 174 ? -10.420 6.420 10.989 1.00 97.56 174 ILE A C 1
ATOM 1336 O O . ILE A 1 174 ? -11.332 6.496 11.811 1.00 97.56 174 ILE A O 1
ATOM 1340 N N . ILE A 1 175 ? -9.593 5.371 10.939 1.00 97.69 175 ILE A N 1
ATOM 1341 C CA . ILE A 1 175 ? -9.682 4.223 11.849 1.00 97.69 175 ILE A CA 1
ATOM 1342 C C . ILE A 1 175 ? -9.479 4.687 13.295 1.00 97.69 175 ILE A C 1
ATOM 1344 O O . ILE A 1 175 ? -10.296 4.370 14.152 1.00 97.69 175 ILE A O 1
ATOM 1348 N N . ALA A 1 176 ? -8.447 5.486 13.577 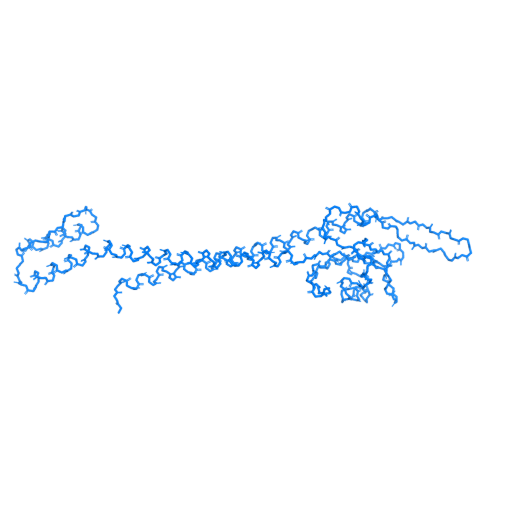1.00 97.69 176 ALA A N 1
ATOM 1349 C CA . ALA A 1 176 ? -8.176 6.010 14.915 1.00 97.69 176 ALA A CA 1
ATOM 1350 C C . ALA A 1 176 ? -9.319 6.891 15.443 1.00 97.69 176 ALA A C 1
ATOM 1352 O O . ALA A 1 176 ? -9.746 6.721 16.586 1.00 97.69 176 ALA A O 1
ATOM 1353 N N . GLY A 1 177 ? -9.857 7.784 14.609 1.00 97.94 177 GLY A N 1
ATOM 1354 C CA . GLY A 1 177 ? -11.016 8.608 14.948 1.00 97.94 177 GLY A CA 1
ATOM 1355 C C . GLY A 1 177 ? -12.263 7.766 15.225 1.00 97.94 177 GLY A C 1
ATOM 1356 O O . GLY A 1 177 ? -12.921 7.952 16.248 1.00 97.94 177 GLY A O 1
ATOM 1357 N N . GLY A 1 178 ? -12.548 6.784 14.367 1.00 97.31 178 GLY A N 1
ATOM 1358 C CA . GLY A 1 178 ? -13.651 5.840 14.548 1.00 97.31 178 GLY A CA 1
ATOM 1359 C C . GLY A 1 178 ? -13.513 5.010 15.825 1.00 97.31 178 GLY A C 1
ATOM 1360 O O . GLY A 1 178 ? -14.477 4.879 16.578 1.00 97.31 178 GLY A O 1
ATOM 1361 N N . MET A 1 179 ? -12.306 4.519 16.127 1.00 97.06 179 MET A N 1
ATOM 1362 C CA . MET A 1 179 ? -12.011 3.811 17.376 1.00 97.06 179 MET A CA 1
ATOM 1363 C C . MET A 1 179 ? -12.232 4.703 18.599 1.00 97.06 179 MET A C 1
ATOM 1365 O O . MET A 1 179 ? -12.843 4.258 19.568 1.00 97.06 179 MET A O 1
ATOM 1369 N N . ALA A 1 180 ? -11.785 5.962 18.563 1.00 96.94 180 ALA A N 1
ATOM 1370 C CA . ALA A 1 180 ? -11.991 6.900 19.663 1.00 96.94 180 ALA A CA 1
ATOM 1371 C C . ALA A 1 180 ? -13.487 7.147 19.924 1.00 96.94 180 ALA A C 1
ATOM 1373 O O . ALA A 1 180 ? -13.939 7.048 21.066 1.00 96.94 180 ALA A O 1
ATOM 1374 N N . VAL A 1 181 ? -14.272 7.388 18.869 1.00 97.44 181 VAL A N 1
ATOM 1375 C CA . VAL A 1 181 ? -15.730 7.567 18.971 1.00 97.44 181 VAL A CA 1
ATOM 1376 C C . VAL A 1 181 ? -16.406 6.303 19.508 1.00 97.44 181 VAL A C 1
ATOM 1378 O O . VAL A 1 181 ? -17.223 6.390 20.426 1.00 97.44 181 VAL A O 1
ATOM 1381 N N . ALA A 1 182 ? -16.037 5.124 18.999 1.00 95.44 182 ALA A N 1
ATOM 1382 C CA . ALA A 1 182 ? -16.582 3.848 19.456 1.00 95.44 182 ALA A CA 1
ATOM 1383 C C . ALA A 1 182 ? -16.261 3.577 20.936 1.00 95.44 182 ALA A C 1
ATOM 1385 O O . ALA A 1 182 ? -17.134 3.140 21.685 1.00 95.44 182 ALA A O 1
ATOM 1386 N N . MET A 1 183 ? -15.044 3.893 21.387 1.00 95.00 183 MET A N 1
ATOM 1387 C CA . MET A 1 183 ? -14.642 3.748 22.788 1.00 95.00 183 MET A CA 1
ATOM 1388 C C . MET A 1 183 ? -15.420 4.691 23.711 1.00 95.00 183 MET A C 1
ATOM 1390 O O . MET A 1 183 ? -15.920 4.254 24.748 1.00 95.00 183 MET A O 1
ATOM 1394 N N . ILE A 1 184 ? -15.583 5.961 23.328 1.00 94.62 184 ILE A N 1
ATOM 1395 C CA . ILE A 1 184 ? -16.392 6.926 24.090 1.00 94.62 184 ILE A CA 1
ATOM 1396 C C . ILE A 1 184 ? -17.848 6.450 24.170 1.00 94.62 184 ILE A C 1
ATOM 1398 O O . ILE A 1 184 ? -18.434 6.423 25.256 1.00 94.62 184 ILE A O 1
ATOM 1402 N N . GLY A 1 185 ? -18.413 6.015 23.039 1.00 92.94 185 GLY A N 1
ATOM 1403 C CA . GLY A 1 185 ? -19.762 5.456 22.968 1.00 92.94 185 GLY A CA 1
ATOM 1404 C C . GLY A 1 185 ? -19.930 4.224 23.857 1.00 92.94 185 GLY A C 1
ATOM 1405 O O . GLY A 1 185 ? -20.899 4.139 24.608 1.00 92.94 185 GLY A O 1
ATOM 1406 N N . SER A 1 186 ? -18.954 3.315 23.853 1.00 91.06 186 SER A N 1
ATOM 1407 C CA . SER A 1 186 ? -18.939 2.124 24.708 1.00 91.06 186 SER A CA 1
ATOM 1408 C C . SER A 1 186 ? -18.954 2.477 26.188 1.00 91.06 186 SER A C 1
ATOM 1410 O O . SER A 1 186 ? -19.765 1.940 26.938 1.00 91.06 186 SER A O 1
ATOM 1412 N N . VAL A 1 187 ? -18.107 3.415 26.623 1.00 88.38 187 VAL A N 1
ATOM 1413 C CA . VAL A 1 187 ? -18.081 3.854 28.025 1.00 88.38 187 VAL A CA 1
ATOM 1414 C C . VAL A 1 187 ? -19.416 4.493 28.413 1.00 88.38 187 VAL A C 1
ATOM 1416 O O . VAL A 1 187 ? -19.981 4.144 29.452 1.00 88.38 187 VAL A O 1
ATOM 1419 N N . ALA A 1 188 ? -19.965 5.375 27.573 1.00 88.88 188 ALA A N 1
ATOM 1420 C CA . ALA A 1 188 ? -21.263 6.003 27.818 1.00 88.88 188 ALA A CA 1
ATOM 1421 C C . ALA A 1 188 ? -22.392 4.963 27.924 1.00 88.88 188 ALA A C 1
ATOM 1423 O O . ALA A 1 188 ? -23.199 5.005 28.859 1.00 88.88 188 ALA A O 1
ATOM 1424 N N . MET A 1 189 ? -22.413 3.987 27.013 1.00 86.12 189 MET A N 1
ATOM 1425 C CA . MET A 1 189 ? -23.409 2.919 26.994 1.00 86.12 189 MET A CA 1
ATOM 1426 C C . MET A 1 189 ? -23.266 1.994 28.202 1.00 86.12 189 MET A C 1
ATOM 1428 O O . MET A 1 189 ? -24.260 1.677 28.855 1.00 86.12 189 MET A O 1
ATOM 1432 N N . ALA A 1 190 ? -22.038 1.627 28.568 1.00 84.81 190 ALA A N 1
ATOM 1433 C CA . ALA A 1 190 ? -21.757 0.787 29.724 1.00 84.81 190 ALA A CA 1
ATOM 1434 C C . ALA A 1 190 ? -22.177 1.469 31.039 1.00 84.81 190 ALA A C 1
ATOM 1436 O O . ALA A 1 190 ? -22.749 0.821 31.918 1.00 84.81 190 ALA A O 1
ATOM 1437 N N . LEU A 1 191 ? -21.976 2.786 31.167 1.00 81.62 191 LEU A N 1
ATOM 1438 C CA . LEU A 1 191 ? -22.466 3.563 32.309 1.00 81.62 191 LEU A CA 1
ATOM 1439 C C . LEU A 1 191 ? -24.001 3.622 32.352 1.00 81.62 191 LEU A C 1
ATOM 1441 O O . LEU A 1 191 ? -24.588 3.453 33.425 1.00 81.62 191 LEU A O 1
ATOM 1445 N N . ALA A 1 192 ? -24.662 3.827 31.210 1.00 83.31 192 ALA A N 1
ATOM 1446 C CA . ALA A 1 192 ? -26.123 3.861 31.123 1.00 83.31 192 ALA A CA 1
ATOM 1447 C C . ALA A 1 192 ? -26.762 2.503 31.471 1.00 83.31 192 ALA A C 1
ATOM 1449 O O . ALA A 1 192 ? -27.699 2.445 32.272 1.00 83.31 192 ALA A O 1
ATOM 1450 N N . PHE A 1 193 ? -26.219 1.406 30.933 1.00 79.12 193 PHE A N 1
ATOM 1451 C CA . PHE A 1 193 ? -26.658 0.043 31.249 1.00 79.12 193 PHE A CA 1
ATOM 1452 C C . PHE A 1 193 ? -26.398 -0.317 32.706 1.00 79.12 193 PHE A C 1
ATOM 1454 O O . PHE A 1 193 ? -27.286 -0.849 33.366 1.00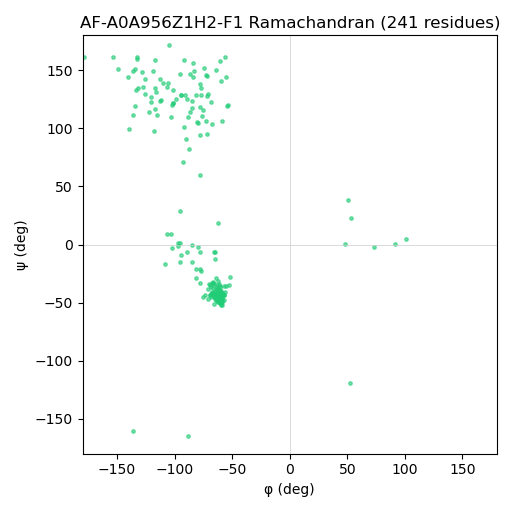 79.12 193 PHE A O 1
ATOM 1461 N N . SER A 1 194 ? -25.225 0.032 33.236 1.00 76.19 194 SER A N 1
ATOM 1462 C CA . SER A 1 194 ? -24.890 -0.194 34.642 1.00 76.19 194 SER A CA 1
ATOM 1463 C C . SER A 1 194 ? -25.909 0.462 35.577 1.00 76.19 194 SER A C 1
ATOM 1465 O O . SER A 1 194 ? -26.359 -0.156 36.539 1.00 76.19 194 SER A O 1
ATOM 1467 N N . ARG A 1 195 ? -26.369 1.681 35.260 1.00 73.31 195 ARG A N 1
ATOM 1468 C CA . ARG A 1 195 ? -27.433 2.345 36.028 1.00 73.31 195 ARG A CA 1
ATOM 1469 C C . ARG A 1 195 ? -28.771 1.609 35.941 1.00 73.31 195 ARG A C 1
ATOM 1471 O O . ARG A 1 195 ? -29.424 1.459 36.966 1.00 73.31 195 ARG A O 1
ATOM 1478 N N . ARG A 1 196 ? -29.198 1.145 34.765 1.00 74.81 196 ARG A N 1
ATOM 1479 C CA . ARG A 1 196 ? -30.509 0.484 34.605 1.00 74.81 196 ARG A CA 1
ATOM 1480 C C . ARG A 1 196 ? -30.537 -0.948 35.142 1.00 74.81 196 ARG A C 1
ATOM 1482 O O . ARG A 1 196 ? -31.465 -1.289 35.861 1.00 74.81 196 ARG A O 1
ATOM 1489 N N . ALA A 1 197 ? -29.525 -1.755 34.839 1.00 70.81 197 ALA A N 1
ATOM 1490 C CA . ALA A 1 197 ? -29.517 -3.181 35.164 1.00 70.81 197 ALA A CA 1
ATOM 1491 C C . ALA A 1 197 ? -29.186 -3.471 36.638 1.00 70.81 197 ALA A C 1
ATOM 1493 O O . ALA A 1 197 ? -29.713 -4.417 37.211 1.00 70.81 197 ALA A O 1
ATOM 1494 N N . LEU A 1 198 ? -28.331 -2.660 37.276 1.00 70.56 198 LEU A N 1
ATOM 1495 C CA . LEU A 1 198 ? -27.848 -2.949 38.637 1.00 70.56 198 LEU A CA 1
ATOM 1496 C C . LEU A 1 198 ? -28.651 -2.244 39.737 1.00 70.56 198 LEU A C 1
ATOM 1498 O O . LEU A 1 198 ? -28.548 -2.621 40.899 1.00 70.56 198 LEU A O 1
ATOM 1502 N N . THR A 1 199 ? -29.468 -1.241 39.400 1.00 74.31 199 THR A N 1
ATOM 1503 C CA . THR A 1 199 ? -30.309 -0.548 40.395 1.00 74.31 199 THR A CA 1
ATOM 1504 C C . THR A 1 199 ? -31.376 -1.460 41.024 1.00 74.31 199 THR A C 1
ATOM 1506 O O . THR A 1 199 ? -31.511 -1.417 42.246 1.00 74.31 199 THR A O 1
ATOM 1509 N N . PRO A 1 200 ? -32.112 -2.308 40.273 1.00 70.12 200 PRO A N 1
ATOM 1510 C CA . PRO A 1 200 ? -33.066 -3.249 40.867 1.00 70.12 200 PRO A CA 1
ATOM 1511 C C . PRO A 1 200 ? -32.383 -4.279 41.776 1.00 70.12 200 PRO A C 1
ATOM 1513 O O . PRO A 1 200 ? -32.893 -4.576 42.852 1.00 70.12 200 PRO A O 1
ATOM 1516 N N . ILE A 1 201 ? -31.197 -4.759 41.380 1.00 76.75 201 ILE A N 1
ATOM 1517 C CA . ILE A 1 201 ? -30.394 -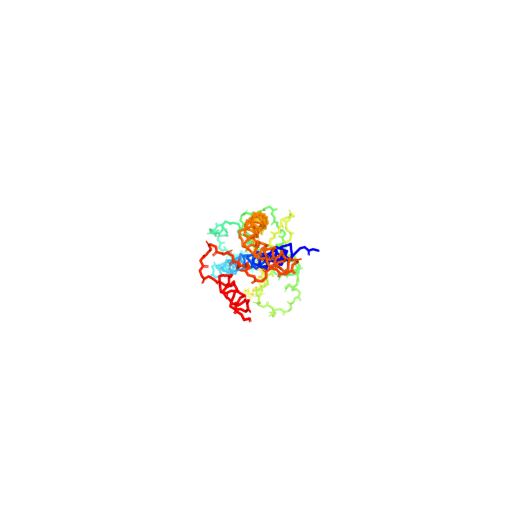5.708 42.165 1.00 76.75 201 ILE A CA 1
ATOM 1518 C C . ILE A 1 201 ? -29.994 -5.097 43.509 1.00 76.75 201 ILE A C 1
ATOM 1520 O O . ILE A 1 201 ? -30.192 -5.726 44.545 1.00 76.75 201 ILE A O 1
ATOM 1524 N N . ASP A 1 202 ? -29.486 -3.860 43.516 1.00 77.31 202 ASP A N 1
ATOM 1525 C CA . ASP A 1 202 ? -29.099 -3.192 44.764 1.00 77.31 202 ASP A CA 1
ATOM 1526 C C . ASP A 1 202 ? -30.300 -2.956 45.692 1.00 77.31 202 ASP A C 1
ATOM 1528 O O . ASP A 1 202 ? -30.159 -3.061 46.910 1.00 77.31 202 ASP A O 1
ATOM 1532 N N . ARG A 1 203 ? -31.490 -2.672 45.141 1.00 78.19 203 ARG A N 1
ATOM 1533 C CA . ARG A 1 203 ? -32.721 -2.528 45.939 1.00 78.19 203 ARG A CA 1
ATOM 1534 C C . ARG A 1 203 ? -33.124 -3.842 46.602 1.00 78.19 203 ARG A C 1
ATOM 1536 O O . ARG A 1 203 ? -33.388 -3.847 47.800 1.00 78.19 203 ARG A O 1
ATOM 1543 N N . VAL A 1 204 ? -33.123 -4.940 45.847 1.00 77.88 204 VAL A N 1
ATOM 1544 C CA . VAL A 1 204 ? -33.412 -6.287 46.365 1.00 77.88 204 VAL A CA 1
ATOM 1545 C C . VAL A 1 204 ? -32.382 -6.691 47.425 1.00 77.88 204 VAL A C 1
ATOM 1547 O O . VAL A 1 204 ? -32.757 -7.145 48.502 1.00 77.88 204 VAL A O 1
ATOM 1550 N N . ALA A 1 205 ? -31.092 -6.445 47.181 1.00 80.06 205 ALA A N 1
ATOM 1551 C CA . ALA A 1 205 ? -30.029 -6.735 48.143 1.00 80.06 205 ALA A CA 1
ATOM 1552 C C . ALA A 1 205 ? -30.167 -5.917 49.441 1.00 80.06 205 ALA A C 1
ATOM 1554 O O . ALA A 1 205 ? -30.014 -6.462 50.534 1.00 80.06 205 ALA A O 1
ATOM 1555 N N . GLN A 1 206 ? -30.499 -4.623 49.347 1.00 81.75 206 GLN A N 1
ATOM 1556 C CA . GLN A 1 206 ? -30.748 -3.787 50.527 1.00 81.75 206 GLN A CA 1
ATOM 1557 C C . GLN A 1 206 ? -32.006 -4.207 51.291 1.00 81.75 206 GLN A C 1
ATOM 1559 O O . GLN A 1 206 ? -31.976 -4.228 52.520 1.00 81.75 206 GLN A O 1
ATOM 1564 N N . ALA A 1 207 ? -33.094 -4.546 50.594 1.00 80.25 207 ALA A N 1
ATOM 1565 C CA . ALA A 1 207 ? -34.326 -5.020 51.220 1.00 80.25 207 ALA A CA 1
ATOM 1566 C C . ALA A 1 207 ? -34.085 -6.329 51.987 1.00 80.25 207 ALA A C 1
ATOM 1568 O O . ALA A 1 207 ? -34.388 -6.402 53.177 1.00 80.25 207 ALA A O 1
ATOM 1569 N N . ALA A 1 208 ? -33.429 -7.308 51.356 1.00 80.94 208 ALA A N 1
ATOM 1570 C CA . ALA A 1 208 ? -33.038 -8.556 52.007 1.00 80.94 208 ALA A CA 1
ATOM 1571 C C . ALA A 1 208 ? -32.120 -8.318 53.222 1.00 80.94 208 ALA A C 1
ATOM 1573 O O . ALA A 1 208 ? -32.329 -8.908 54.280 1.00 80.94 208 ALA A O 1
ATOM 1574 N N . SER A 1 209 ? -31.141 -7.409 53.108 1.00 80.88 209 SER A N 1
ATOM 1575 C CA . SER A 1 209 ? -30.241 -7.061 54.216 1.00 80.88 209 SER A CA 1
ATOM 1576 C C . SER A 1 209 ? -30.968 -6.420 55.399 1.00 80.88 209 SER A C 1
ATOM 1578 O O . SER A 1 209 ? -30.575 -6.662 56.538 1.00 80.88 209 SER A O 1
ATOM 1580 N N . ARG A 1 210 ? -31.994 -5.593 55.161 1.00 81.12 210 ARG A N 1
ATOM 1581 C CA . ARG A 1 210 ? -32.791 -4.986 56.238 1.00 81.12 210 ARG A CA 1
ATOM 1582 C C . ARG A 1 210 ? -33.624 -6.028 56.967 1.00 81.12 210 ARG A C 1
ATOM 1584 O O . ARG A 1 210 ? -33.604 -6.032 58.193 1.00 81.12 210 ARG A O 1
ATOM 1591 N N . ILE A 1 211 ? -34.287 -6.913 56.223 1.00 78.75 211 ILE A N 1
ATOM 1592 C CA . ILE A 1 211 ? -35.096 -8.003 56.784 1.00 78.75 211 ILE A CA 1
ATOM 1593 C C . ILE A 1 211 ? -34.224 -8.900 57.672 1.00 78.75 211 ILE A C 1
ATOM 1595 O O . ILE A 1 211 ? -34.554 -9.126 58.832 1.00 78.75 211 ILE A O 1
ATOM 1599 N N . ALA A 1 212 ? -33.055 -9.316 57.175 1.00 78.25 212 ALA A N 1
ATOM 1600 C CA . ALA A 1 212 ? -32.112 -10.126 57.947 1.00 78.25 212 ALA A CA 1
ATOM 1601 C C . ALA A 1 212 ? -31.592 -9.416 59.213 1.00 78.25 212 ALA A C 1
ATOM 1603 O O . ALA A 1 212 ? -31.353 -10.062 60.225 1.00 78.25 212 ALA A O 1
ATOM 1604 N N . ALA A 1 213 ? -31.418 -8.091 59.175 1.00 80.06 213 ALA A N 1
ATOM 1605 C CA . ALA A 1 213 ? -30.942 -7.318 60.323 1.00 80.06 213 ALA A CA 1
ATOM 1606 C C . ALA A 1 213 ? -32.023 -7.046 61.385 1.00 80.06 213 ALA A C 1
ATOM 1608 O O . ALA A 1 213 ? -31.682 -6.738 62.524 1.00 80.06 213 ALA A O 1
ATOM 1609 N N . THR A 1 214 ? -33.306 -7.119 61.018 1.00 78.31 214 THR A N 1
ATOM 1610 C CA . THR A 1 214 ? -34.443 -6.891 61.931 1.00 78.31 214 THR A CA 1
ATOM 1611 C C . THR A 1 214 ? -35.118 -8.181 62.397 1.00 78.31 214 THR A C 1
ATOM 1613 O O . THR A 1 214 ? -36.026 -8.106 63.219 1.00 78.31 214 THR A O 1
ATOM 1616 N N . ASP A 1 215 ? -34.666 -9.340 61.903 1.00 71.50 215 ASP A N 1
ATOM 1617 C CA . ASP A 1 215 ? -35.242 -10.673 62.153 1.00 71.50 215 ASP A CA 1
ATOM 1618 C C . ASP A 1 215 ? -36.754 -10.754 61.843 1.00 71.50 215 ASP A C 1
ATOM 1620 O O . ASP A 1 215 ? -37.491 -11.607 62.339 1.00 71.50 215 ASP A O 1
ATOM 1624 N N . ASP A 1 216 ? -37.238 -9.842 60.992 1.00 71.38 216 ASP A N 1
ATOM 1625 C CA . ASP A 1 216 ? -38.648 -9.718 60.630 1.00 71.38 216 ASP A CA 1
ATOM 1626 C C . ASP A 1 216 ? -38.958 -10.521 59.362 1.00 71.38 216 ASP A C 1
ATOM 1628 O O . ASP A 1 216 ? -39.196 -9.988 58.276 1.00 71.38 216 ASP A O 1
ATOM 1632 N N . LEU A 1 217 ? -38.951 -11.846 59.511 1.00 69.12 217 LEU A N 1
ATOM 1633 C CA . LEU A 1 217 ? -39.181 -12.822 58.435 1.00 69.12 217 LEU A CA 1
ATOM 1634 C C . LEU A 1 217 ? -40.602 -12.779 57.834 1.00 69.12 217 LEU A C 1
ATOM 1636 O O . LEU A 1 217 ? -40.884 -13.463 56.847 1.00 69.12 217 LEU A O 1
ATOM 1640 N N . LYS A 1 218 ? -41.513 -11.983 58.409 1.00 71.00 218 LYS A N 1
ATOM 1641 C CA . LYS A 1 218 ? -42.876 -11.802 57.886 1.00 71.00 218 LYS A CA 1
ATOM 1642 C C . LYS A 1 218 ? -42.932 -10.793 56.744 1.00 71.00 218 LYS A C 1
ATOM 1644 O O . LYS A 1 218 ? -43.873 -10.827 55.950 1.00 71.00 218 LYS A O 1
ATOM 1649 N N . THR A 1 219 ? -41.932 -9.921 56.640 1.00 72.38 219 THR A N 1
ATOM 1650 C CA . THR A 1 219 ? -41.860 -8.917 55.582 1.00 72.38 219 THR A CA 1
ATOM 1651 C C . THR A 1 219 ? -41.381 -9.566 54.281 1.00 72.38 219 THR A C 1
ATOM 1653 O O . THR A 1 219 ? -40.285 -10.117 54.200 1.00 72.38 219 THR A O 1
ATOM 1656 N N . ARG A 1 220 ? -42.226 -9.531 53.243 1.00 78.00 220 ARG A N 1
ATOM 1657 C CA . ARG A 1 220 ? -41.920 -10.072 51.909 1.00 78.00 220 ARG A CA 1
ATOM 1658 C C . ARG A 1 220 ? -41.124 -9.054 51.097 1.00 78.00 220 ARG A C 1
ATOM 1660 O O . ARG A 1 220 ? -41.316 -7.847 51.239 1.00 78.00 220 ARG A O 1
ATOM 1667 N N . LEU A 1 221 ? -40.258 -9.530 50.207 1.00 78.56 221 LEU A N 1
ATOM 1668 C CA . LEU A 1 221 ? -39.631 -8.650 49.229 1.00 78.56 221 LEU A CA 1
ATOM 1669 C C . LEU A 1 221 ? -40.635 -8.304 48.127 1.00 78.56 221 LEU A C 1
ATOM 1671 O O . LEU A 1 221 ? -41.056 -9.165 47.349 1.00 78.56 221 LEU A O 1
ATOM 1675 N N . GLU A 1 222 ? -40.981 -7.026 48.035 1.00 76.50 222 GLU A N 1
ATOM 1676 C CA . GLU A 1 222 ? -41.786 -6.481 46.947 1.00 76.50 222 GLU A CA 1
ATOM 1677 C C . GLU A 1 222 ? -40.902 -6.202 45.723 1.00 76.50 222 GLU A C 1
ATOM 1679 O O . GLU A 1 222 ? -39.862 -5.543 45.809 1.00 76.50 222 GLU A O 1
ATOM 1684 N N . TYR A 1 223 ? -41.313 -6.717 44.564 1.00 79.44 223 TYR A N 1
ATOM 1685 C CA . TYR A 1 223 ? -40.667 -6.455 43.281 1.00 79.44 223 TYR A CA 1
ATOM 1686 C C . TYR A 1 223 ? -41.740 -6.196 42.228 1.00 79.44 223 TYR A C 1
ATOM 1688 O O . TYR A 1 223 ? -42.475 -7.103 41.854 1.00 79.44 223 TYR A O 1
ATOM 1696 N N . ASP A 1 224 ? -41.803 -4.954 41.757 1.00 75.88 224 ASP A N 1
ATOM 1697 C CA . ASP A 1 224 ? -42.800 -4.460 40.795 1.00 75.88 224 ASP A CA 1
ATOM 1698 C C . ASP A 1 224 ? -42.284 -4.518 39.339 1.00 75.88 224 ASP A C 1
ATOM 1700 O O . ASP A 1 224 ? -42.588 -3.678 38.496 1.00 75.88 224 ASP A O 1
ATOM 1704 N N . GLY A 1 225 ? -41.382 -5.462 39.058 1.00 78.19 225 GLY A N 1
ATOM 1705 C CA . GLY A 1 225 ? -40.776 -5.645 37.740 1.00 78.19 225 GLY A CA 1
ATOM 1706 C C . GLY A 1 225 ? -41.334 -6.853 36.979 1.00 78.19 225 GLY A C 1
ATOM 1707 O O . GLY A 1 225 ? -42.081 -7.659 37.538 1.00 78.19 225 GLY A O 1
ATOM 1708 N N . PRO A 1 226 ? -40.967 -7.007 35.694 1.00 79.44 226 PRO A N 1
ATOM 1709 C CA . PRO A 1 226 ? -41.351 -8.166 34.889 1.00 79.44 226 PRO A CA 1
ATOM 1710 C C . PRO A 1 226 ? -40.816 -9.474 35.491 1.00 79.44 226 PRO A C 1
ATOM 1712 O O . PRO A 1 226 ? -39.842 -9.480 36.235 1.00 79.44 226 PRO A O 1
ATOM 1715 N N . MET A 1 227 ? -41.430 -10.610 35.151 1.00 81.69 227 MET A N 1
ATOM 1716 C CA . MET A 1 227 ? -41.049 -11.928 35.683 1.00 81.69 227 MET A CA 1
ATOM 1717 C C . MET A 1 227 ? -39.781 -12.491 34.997 1.00 81.69 227 MET A C 1
ATOM 1719 O O . MET A 1 227 ? -39.799 -13.545 34.359 1.00 81.69 227 MET A O 1
ATOM 1723 N N . ASP A 1 228 ? -38.687 -11.739 35.109 1.00 84.44 228 ASP A N 1
ATOM 1724 C CA . ASP A 1 228 ? -37.339 -12.039 34.625 1.00 84.44 228 ASP A CA 1
ATOM 1725 C C . ASP A 1 228 ? -36.517 -12.819 35.677 1.00 84.44 228 ASP A C 1
ATOM 1727 O O . ASP A 1 228 ? -37.065 -13.398 36.621 1.00 84.44 228 ASP A O 1
ATOM 1731 N N . GLU A 1 229 ? -35.194 -12.895 35.518 1.00 82.69 229 GLU A N 1
ATOM 1732 C CA . GLU A 1 229 ? -34.299 -13.549 36.480 1.00 82.69 229 GLU A CA 1
ATOM 1733 C C . GLU A 1 229 ? -34.414 -12.962 37.898 1.00 82.69 229 GLU A C 1
ATOM 1735 O O . GLU A 1 229 ? -34.342 -13.714 38.875 1.00 82.69 229 GLU A O 1
ATOM 1740 N N . ILE A 1 230 ? -34.634 -11.648 38.028 1.00 81.31 230 ILE A N 1
ATOM 1741 C CA . ILE A 1 230 ? -34.780 -10.968 39.320 1.00 81.31 230 ILE A CA 1
ATOM 1742 C C . ILE A 1 230 ? -36.139 -11.299 39.937 1.00 81.31 230 ILE A C 1
ATOM 1744 O O . ILE A 1 230 ? -36.203 -11.641 41.120 1.00 81.31 230 ILE A O 1
ATOM 1748 N N . GLY A 1 231 ? -37.212 -11.277 39.139 1.00 82.81 231 GLY A N 1
ATOM 1749 C CA . GLY A 1 231 ? -38.546 -11.691 39.582 1.00 82.81 231 GLY A CA 1
ATOM 1750 C C . GLY A 1 231 ? -38.577 -13.146 40.064 1.00 82.81 231 GLY A C 1
ATOM 1751 O O . GLY A 1 231 ? -39.127 -13.443 41.130 1.00 82.81 231 GLY A O 1
ATOM 1752 N N . ARG A 1 232 ? -37.905 -14.056 39.339 1.00 84.88 232 ARG A N 1
ATOM 1753 C CA . ARG A 1 232 ? -37.738 -15.459 39.758 1.00 84.88 232 ARG A CA 1
ATOM 1754 C C . ARG A 1 232 ? -36.977 -15.572 41.074 1.00 84.88 232 ARG A C 1
ATOM 1756 O O . ARG A 1 232 ? -37.456 -16.253 41.978 1.00 84.88 232 ARG A O 1
ATOM 1763 N N . MET A 1 233 ? -35.836 -14.895 41.211 1.00 84.69 233 MET A N 1
ATOM 1764 C CA . MET A 1 233 ? -35.058 -14.910 42.455 1.00 84.69 233 MET A CA 1
ATOM 1765 C C . MET A 1 233 ? -35.889 -14.410 43.641 1.00 84.69 233 MET A C 1
ATOM 1767 O O . MET A 1 233 ? -35.875 -15.034 44.701 1.00 84.69 233 MET A O 1
ATOM 1771 N N . ASN A 1 234 ? -36.659 -13.336 43.445 1.00 85.31 234 ASN A N 1
ATOM 1772 C CA . ASN A 1 234 ? -37.533 -12.804 44.480 1.00 85.31 234 ASN A CA 1
ATOM 1773 C C . ASN A 1 234 ? -38.618 -13.814 44.900 1.00 85.31 234 ASN A C 1
ATOM 1775 O O . ASN A 1 234 ? -38.840 -14.039 46.088 1.00 85.31 234 ASN A O 1
ATOM 1779 N N . SER A 1 235 ? -39.249 -14.491 43.933 1.00 85.38 235 SER A N 1
ATOM 1780 C CA . SER A 1 235 ? -40.252 -15.526 44.224 1.00 85.38 235 SER A CA 1
ATOM 1781 C C . SER A 1 235 ? -39.682 -16.698 45.031 1.00 85.38 235 SER A C 1
ATOM 1783 O O . SER A 1 235 ? -40.300 -17.130 46.001 1.00 85.38 235 SER A O 1
ATOM 1785 N N . VAL A 1 236 ? -38.476 -17.167 44.687 1.00 86.19 236 VAL A N 1
ATOM 1786 C CA . VAL A 1 236 ? -37.797 -18.256 45.405 1.00 86.19 236 VAL A CA 1
ATOM 1787 C C . VAL A 1 236 ? -37.447 -17.825 46.827 1.00 86.19 236 VAL A C 1
ATOM 1789 O O . VAL A 1 236 ? -37.664 -18.586 47.767 1.00 86.19 236 VAL A O 1
ATOM 1792 N N . PHE A 1 237 ? -36.949 -16.600 47.000 1.00 83.69 237 PHE A N 1
ATOM 1793 C CA . PHE A 1 237 ? -36.626 -16.055 48.315 1.00 83.69 237 PHE A CA 1
ATOM 1794 C C . PHE A 1 237 ? -37.866 -15.947 49.211 1.00 83.69 237 PHE A C 1
ATOM 1796 O O . PHE A 1 237 ? -37.864 -16.458 50.330 1.00 83.69 237 PHE A O 1
ATOM 1803 N N . ASN A 1 238 ? -38.951 -15.365 48.691 1.00 85.25 238 ASN A N 1
ATOM 1804 C CA . ASN A 1 238 ? -40.219 -15.264 49.411 1.00 85.25 238 ASN A CA 1
ATOM 1805 C C . ASN A 1 238 ? -40.791 -16.647 49.770 1.00 85.25 238 ASN A C 1
ATOM 1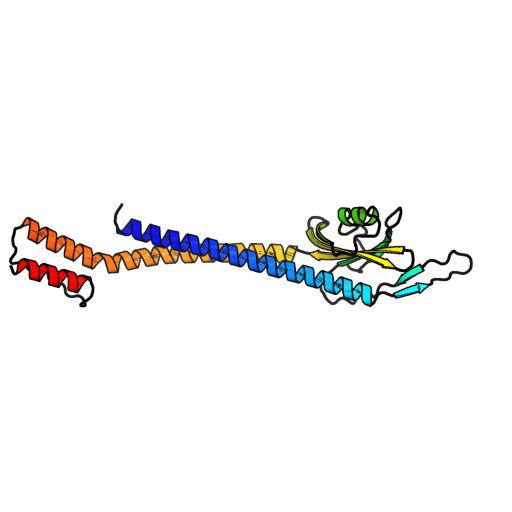807 O O . ASN A 1 238 ? -41.344 -16.798 50.854 1.00 85.25 238 ASN A O 1
ATOM 1811 N N . HIS A 1 239 ? -40.620 -17.660 48.911 1.00 84.94 239 HIS A N 1
ATOM 1812 C CA . HIS A 1 239 ? -41.057 -19.029 49.201 1.00 84.94 239 HIS A CA 1
ATOM 1813 C C . HIS A 1 239 ? -40.226 -19.706 50.304 1.00 84.94 239 HIS A C 1
ATOM 1815 O O . HIS A 1 239 ? -40.771 -20.462 51.103 1.00 84.94 239 HIS A O 1
ATOM 1821 N N . MET A 1 240 ? -38.919 -19.425 50.394 1.00 83.06 240 MET A N 1
ATOM 1822 C CA . MET A 1 240 ? -38.086 -19.926 51.498 1.00 83.06 240 MET A CA 1
ATOM 1823 C C . MET A 1 240 ? -38.470 -19.312 52.851 1.00 83.06 240 MET A C 1
ATOM 1825 O O . MET A 1 240 ? -38.387 -20.007 53.854 1.00 83.06 240 MET A O 1
ATOM 1829 N N . MET A 1 241 ? -38.916 -18.052 52.875 1.00 80.75 241 MET A N 1
ATOM 1830 C CA . MET A 1 241 ? -39.405 -17.363 54.084 1.00 80.75 241 MET A CA 1
ATOM 1831 C C . MET A 1 241 ? -40.852 -17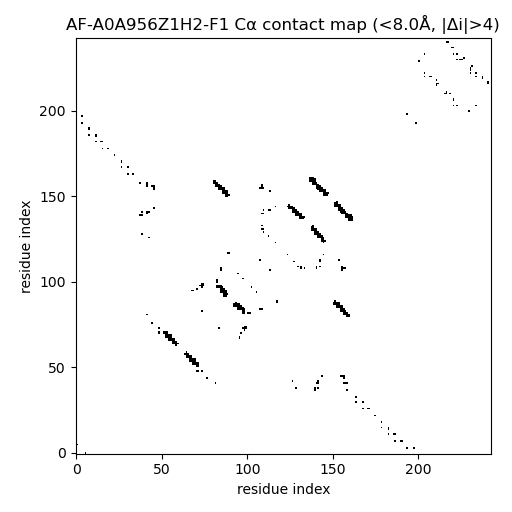.712 54.473 1.00 80.75 241 MET A C 1
ATOM 1833 O O . MET A 1 241 ? -41.388 -17.163 55.436 1.00 80.75 241 MET A O 1
ATOM 1837 N N . ASP A 1 242 ? -41.530 -18.542 53.685 1.00 75.56 242 ASP A N 1
ATOM 1838 C CA . ASP A 1 242 ? -42.887 -19.025 53.973 1.00 75.56 242 ASP A CA 1
ATOM 1839 C C . ASP A 1 242 ? -42.877 -20.317 54.810 1.00 75.56 242 ASP A C 1
ATOM 1841 O O . ASP A 1 242 ? -43.926 -20.791 55.239 1.00 75.56 242 ASP A O 1
ATOM 1845 N N . ARG A 1 243 ? -41.684 -20.883 55.030 1.00 62.72 243 ARG A N 1
ATOM 1846 C CA . ARG A 1 243 ? -41.425 -22.060 55.864 1.00 62.72 243 ARG A CA 1
ATOM 1847 C C . ARG A 1 243 ? -40.894 -21.654 57.228 1.00 62.72 243 ARG A C 1
ATOM 1849 O O . ARG A 1 243 ? -41.265 -22.353 58.195 1.00 62.72 243 ARG A O 1
#

Mean predicted aligned error: 11.38 Å

Nearest PDB structures (foldseek):
  1k38-assembly1_B  TM=2.780E-01  e=2.878E-01  Salmonella enterica subsp. enterica serovar Typhimurium
  6xj3-assembly2_B  TM=3.198E-01  e=6.022E-01  Klebsiella pneumoniae 700603
  1k38-assembly1_A  TM=2.794E-01  e=3.255E-01  Salmonella enterica subsp. enterica serovar Typhimurium
  5odz-assembly1_B  TM=2.993E-01  e=6.810E-01  Enterobacter cloacae
  6xj3-assembly4_D  TM=2.814E-01  e=5.663E-01  Klebsiella pneumoniae 700603

Secondary structure (DSSP, 8-state):
--HHHHHHHHHHHHHHHHHHHHHHHHHHHHHHHHHHHHHHHHHHHHHHHHHT-EEEEE--TTS--EEEEE---TT----TTEEEEEEE-SSS-EEEEE-GGGTT--S-S-HHHHHHHHHS-S---S-EEEEEEETTEEEEEEEEEEEETTEEEEEEEEEESHHHHHHHHHHHHHHHHHHHHHHHHHHHHHHHHHHHHHHHHHHHHHHHHHHHHHT-TT------S-SSHHHHHHHHHHHHTT-

Sequence (243 aa):
MTLRSKLVLWYSGLLGGILILFGGALYGVTRWALINTVDTTLIETVDVVLQNSGAYIRAQFGAPTEVRMRLPELDLFRAPGVFVQVWELGDQHTLAGQTNNLSTYAAPLDQSILSQIANESATQTGDILTDSLINSGSYRVLTRPFSYMSGRFAVQAATSLETINKASRELIVIIAGGMAVAMIGSVAMALAFSRRALTPIDRVAQAASRIAATDDLKTRLEYDGPMDEIGRMNSVFNHMMDR

Foldseek 3Di:
DDPLVVVLCVVLVVLLVVLVVVLVVVLVVLLVVVVVVVVVVQVVLVVVQVVPKDWDFPDDPPDPTDTAIDTDQLQVPPPPFKWKWKWWQDPDIATSDIHPVCVVPRDDQDPPVSVVVSPDDPDPQDWDWDWGQDPNFIKIKIWGWDDDDPITMIMIMIGTCPVVVVVSVVSSVVSVVVSVVVSVVSSVVSVVCSVVVCVQVVLQVVVVVVCVVVVVLVDADDDPDDCPPSVVVSVVSNVVSVD

pLDDT: mean 81.65, std 14.07, range [37.03, 98.19]